Protein AF-A0A4U5VMC4-F1 (afdb_monomer)

Mean predicted aligned error: 13.11 Å

Sequence (280 aa):
MVYTCHRDKNCIINKVTRNRCQYCRLQKCFGVGMSKESVRNDRNKKKKESPKPELAESYELTAELETIIEKIRKAHQETFPSLCQLGKLDLGLWDKFSELATKCIIKIVEFAKRVPGFTGLTIADQITLLKAACLDILILRICTRYTPDQDTMTFSDGLTLNRTQMHNAGFGPLTDLVFTFANQLLPIEMDDTETGLLSAICLISGDRQDLEEPSKVDQLQEPLLEALKIYVRKRRPSKPHMFPKTLMKITDLRSISAKGWHVALTVASSASILLFAHVK

Foldseek 3Di:
DDFDDPDPLDDDDDPPCPVVGPSNNVVVCVVVPNDPVPDDPPDDDDPPDDPDPPPPPPLPCDPVLVVQLVLLLVLLCVLQPDDDDDDDDDDPLQVVLLVLLLSSLVSLLSSQVSRPCSLVFDLQQLLQLSLQQVQLLVLLSQLVQADVVQCWTAGSNRYIDHLVSVCVNQCPVLSVLSSVLSVLCVVLPDDSSLSSLLSNLSSLALPTPPGPCSVVSVVSNVSSLSSLLSVSCVVPVPCSVSSVSSNCSSVSSSVSVVVCVVVSVSSVVSSVVVSVVPSD

Solvent-accessible surface area (backbone atoms only — not comparable to full-atom values): 16188 Å² total; per-residue (Å²): 140,85,70,71,58,97,64,88,70,72,66,74,73,46,97,86,44,46,82,80,38,64,28,40,42,53,51,50,43,48,73,74,66,56,63,75,85,74,61,73,86,84,78,74,80,81,70,82,79,63,87,71,68,80,78,70,74,75,76,71,75,45,74,68,44,51,51,50,49,52,44,33,26,51,31,33,43,77,48,55,58,78,92,78,83,52,71,87,84,82,86,56,55,46,63,52,40,56,52,50,50,51,55,49,50,54,27,49,53,58,27,45,64,51,37,86,68,46,75,78,48,53,72,65,37,48,49,48,30,46,69,72,18,47,59,44,44,52,52,55,56,47,32,77,33,54,41,78,97,70,53,27,36,45,47,94,76,33,51,69,34,38,60,71,51,41,24,72,30,63,46,43,86,47,35,62,57,49,55,50,49,26,59,65,44,59,88,65,68,73,49,66,49,57,51,22,37,53,41,49,46,56,35,42,50,42,86,52,79,88,50,86,57,35,71,59,34,40,63,61,26,49,62,45,55,51,35,44,43,46,49,44,32,70,77,30,73,92,46,62,68,50,35,62,57,57,58,52,47,54,60,56,39,52,56,49,39,64,73,32,46,74,58,41,51,62,50,44,54,53,42,51,57,46,48,70,69,67,71,114

Radius of gyration: 25.88 Å; Cα contacts (8 Å, |Δi|>4): 280; chains: 1; bounding box: 72×58×57 Å

Organism: Collichthys lucidus (NCBI:txid240159)

Nearest PDB structures (foldseek):
  5uan-assembly1_B  TM=7.698E-01  e=4.697E-27  Homo sapiens
  3a9e-assembly1_B  TM=9.680E-01  e=3.396E-23  Homo sapiens
  4dm6-assembly2_B  TM=9.485E-01  e=2.258E-23  Homo sapiens
  7qaa-assembly1_B  TM=9.574E-01  e=8.036E-23  Homo sapiens
  1dkf-assembly1_B  TM=9.582E-01  e=9.207E-23  Homo sapiens

Secondary structure (DSSP, 8-state):
-----SSSS-----TTTTTS-HHHHHHHHHHTT--STT-----S------------------HHHHHHHHHHHHHHHHHS----------S-HHHHHHHHHHHHHHHHHHHHHHSTTGGGS-HHHHHHHHHHHHHHHHHHHHHTTEEGGGTEEE-TTS-EEEHHHHIIIIITTHHHHHHHHHHHHGGGT--HHHHHHHHHHHHS-TT-TT-SSHHHHHHHHHHHHHHHHHHHHHH-TT-TTHHHHHHHHHHHHHHHHHHTHHHHHHHHHHHHHHHHHH--

pLDDT: mean 84.51, std 18.11, range [34.59, 98.75]

InterPro domains:
  IPR000536 Nuclear hormone receptor, ligand-binding domain [PF00104] (95-259)
  IPR000536 Nuclear hormone receptor, ligand-binding domain [PS51843] (64-280)
  IPR000536 Nuclear hormone receptor, ligand-binding domain [SM00430] (99-257)
  IPR001628 Zinc finger, nuclear hormone receptor-type [PF00105] (2-36)
  IPR001628 Zinc finger, nuclear hormone receptor-type [PS51030] (1-41)
  IPR001628 Zinc finger, nuclear hormone receptor-type [SM00399] (1-37)
  IPR001723 Nuclear hormone receptor [PR00398] (30-40)
  IPR001723 Nuclear hormone receptor [PR00398] (100-121)
  IPR001723 Nuclear hormone receptor [PR00398] (121-137)
  IPR001723 Nuclear hormone receptor [PR00398] (188-203)
  IPR001723 Nuclear hormone receptor [PR00398] (245-262)
  IPR003078 Retinoic acid receptor [PR01292] (35-48)
  IPR003078 Retinoic acid receptor [PR01292] (57-81)
  IPR003078 Retinoic acid receptor [PR01292] (82-98)
  IPR003078 Retinoic acid receptor [PR01292] (210-231)
  IPR003078 Retinoic acid receptor [PR01292] (254-269)
  IPR013088 Zinc finger, NHR/GATA-type [G3DSA:3.30.50.10] (1-63)
  IPR035500 Nuclear hormone receptor-like domain superfamily [G3DSA:1.10.565.10] (64-270)
  IPR035500 Nuclear hormone receptor-like domain superfamily [SSF48508] (18-262)

Structure (mmCIF, N/CA/C/O backbone):
data_AF-A0A4U5VMC4-F1
#
_entry.id   AF-A0A4U5VMC4-F1
#
loop_
_atom_site.group_PDB
_atom_site.id
_atom_site.type_symbol
_atom_site.label_atom_id
_atom_site.label_alt_id
_atom_site.label_comp_id
_atom_site.label_asym_id
_atom_site.label_entity_id
_atom_site.label_seq_id
_atom_site.pdbx_PDB_ins_code
_atom_site.Cartn_x
_atom_site.Cartn_y
_atom_site.Cartn_z
_atom_site.occupancy
_atom_site.B_iso_or_equiv
_atom_site.auth_seq_id
_atom_site.auth_comp_id
_atom_site.auth_asym_id
_atom_site.auth_atom_id
_atom_site.pdbx_PDB_model_num
ATOM 1 N N . MET A 1 1 ? -24.122 -21.459 20.246 1.00 54.34 1 MET A N 1
ATOM 2 C CA . MET A 1 1 ? -24.572 -22.054 21.526 1.00 54.34 1 MET A CA 1
ATOM 3 C C . MET A 1 1 ? -24.088 -23.499 21.571 1.00 54.34 1 MET A C 1
ATOM 5 O O . MET A 1 1 ? -24.361 -24.224 20.622 1.00 54.34 1 MET A O 1
ATOM 9 N N . VAL A 1 2 ? -23.329 -23.898 22.595 1.00 84.88 2 VAL A N 1
ATOM 10 C CA . VAL A 1 2 ? -22.785 -25.263 22.750 1.00 84.88 2 VAL A CA 1
ATOM 11 C C . VAL A 1 2 ? -23.457 -25.906 23.963 1.00 84.88 2 VAL A C 1
ATOM 13 O O . VAL A 1 2 ? -23.522 -25.281 25.017 1.00 84.88 2 VAL A O 1
ATOM 16 N N . TYR A 1 3 ? -24.000 -27.118 23.814 1.00 92.69 3 TYR A N 1
ATOM 17 C CA . TYR A 1 3 ? -24.631 -27.847 24.920 1.00 92.69 3 TYR A CA 1
ATOM 18 C C . TYR A 1 3 ? -23.628 -28.767 25.618 1.00 92.69 3 TYR A C 1
ATOM 20 O O . TYR A 1 3 ? -22.864 -29.458 24.947 1.00 92.69 3 TYR A O 1
ATOM 28 N N . THR A 1 4 ? -23.709 -28.856 26.947 1.00 92.94 4 THR A N 1
ATOM 29 C CA . THR A 1 4 ? -22.838 -29.703 27.780 1.00 92.94 4 THR A CA 1
ATOM 30 C C . THR A 1 4 ? -23.670 -30.734 28.547 1.00 92.94 4 THR A C 1
ATOM 32 O O . THR A 1 4 ? -24.790 -30.458 28.979 1.00 92.94 4 THR A O 1
ATOM 35 N N . CYS A 1 5 ? -23.158 -31.959 28.689 1.00 94.25 5 CYS A N 1
ATOM 36 C CA . CYS A 1 5 ? -23.739 -32.966 29.579 1.00 94.25 5 CYS A CA 1
ATOM 37 C C . CYS A 1 5 ? -23.028 -32.922 30.934 1.00 94.25 5 CYS A C 1
ATOM 39 O O . CYS A 1 5 ? -21.804 -32.930 30.968 1.00 94.25 5 CYS A O 1
ATOM 41 N N . HIS A 1 6 ? -23.788 -32.937 32.029 1.00 91.88 6 HIS A N 1
ATOM 42 C CA . HIS A 1 6 ? -23.264 -32.941 33.404 1.00 91.88 6 HIS A CA 1
ATOM 43 C C . HIS A 1 6 ? -23.285 -34.342 34.049 1.00 91.88 6 HIS A C 1
ATOM 45 O O . HIS A 1 6 ? -23.363 -34.475 35.264 1.00 91.88 6 HIS A O 1
ATOM 51 N N . ARG A 1 7 ? -23.308 -35.391 33.222 1.00 92.19 7 ARG A N 1
ATOM 52 C CA . ARG A 1 7 ? -23.242 -36.817 33.592 1.00 92.19 7 ARG A CA 1
ATOM 53 C C . ARG A 1 7 ? -22.297 -37.511 32.601 1.00 92.19 7 ARG A C 1
ATOM 55 O O . ARG A 1 7 ? -21.547 -36.838 31.900 1.00 92.19 7 ARG A O 1
ATOM 62 N N . ASP A 1 8 ? -22.440 -38.815 32.401 1.00 93.00 8 ASP A N 1
ATOM 63 C CA . ASP A 1 8 ? -21.557 -39.626 31.547 1.00 93.00 8 ASP A CA 1
ATOM 64 C C . ASP A 1 8 ? -21.900 -39.589 30.047 1.00 93.00 8 ASP A C 1
ATOM 66 O O . ASP A 1 8 ? -21.662 -40.548 29.320 1.00 93.00 8 ASP A O 1
ATOM 70 N N . LYS A 1 9 ? -22.532 -38.509 29.562 1.00 92.44 9 LYS A N 1
ATOM 71 C CA . LYS A 1 9 ? -22.965 -38.355 28.153 1.00 92.44 9 LYS A CA 1
ATOM 72 C C . LYS A 1 9 ? -23.879 -39.479 27.619 1.00 92.44 9 LYS A C 1
ATOM 74 O O . LYS A 1 9 ? -24.100 -39.553 26.415 1.00 92.44 9 LYS A O 1
ATOM 79 N N . ASN A 1 10 ? -24.479 -40.284 28.498 1.00 94.12 10 ASN A N 1
ATOM 80 C CA . ASN A 1 10 ? -25.334 -41.424 28.143 1.00 94.12 10 ASN A CA 1
ATOM 81 C C . ASN A 1 10 ? -26.754 -41.324 28.745 1.00 94.12 10 ASN A C 1
ATOM 83 O O . ASN A 1 10 ? -27.339 -42.296 29.221 1.00 94.12 10 ASN A O 1
ATOM 87 N N . CYS A 1 11 ? -27.321 -40.114 28.802 1.00 95.19 11 CYS A N 1
ATOM 88 C CA . CYS A 1 11 ? -28.652 -39.905 29.378 1.00 95.19 11 CYS A CA 1
ATOM 89 C C . CYS A 1 11 ? -29.750 -40.559 28.521 1.00 95.19 11 CYS A C 1
ATOM 91 O O . CYS A 1 11 ? -29.906 -40.226 27.346 1.00 95.19 11 CYS A O 1
ATOM 93 N N . ILE A 1 12 ? -30.596 -41.393 29.134 1.00 94.06 12 ILE A N 1
ATOM 94 C CA . ILE A 1 12 ? -31.759 -41.999 28.467 1.00 94.06 12 ILE A CA 1
ATOM 95 C C . ILE A 1 12 ? -32.773 -40.913 28.074 1.00 94.06 12 ILE A C 1
ATOM 97 O O . ILE A 1 12 ? -33.282 -40.183 28.928 1.00 94.06 12 ILE A O 1
ATOM 101 N N . ILE A 1 13 ? -33.108 -40.837 26.780 1.00 96.00 13 ILE A N 1
ATOM 102 C CA . ILE A 1 13 ? -34.070 -39.878 26.210 1.00 96.00 13 ILE A CA 1
ATOM 103 C C . ILE A 1 13 ? -35.394 -40.581 25.885 1.00 96.00 13 ILE A C 1
ATOM 105 O O . ILE A 1 13 ? -35.487 -41.300 24.883 1.00 96.00 13 ILE A O 1
ATOM 109 N N . ASN A 1 14 ? -36.417 -40.328 26.706 1.00 93.81 14 ASN A N 1
ATOM 110 C CA . ASN A 1 14 ? -37.804 -40.770 26.521 1.00 93.81 14 ASN A CA 1
ATOM 111 C C . ASN A 1 14 ? -38.796 -39.595 26.700 1.00 93.81 14 ASN A C 1
ATOM 113 O O . ASN A 1 14 ? -38.383 -38.452 26.907 1.00 93.81 14 ASN A O 1
ATOM 117 N N . LYS A 1 15 ? -40.113 -39.853 26.622 1.00 93.88 15 LYS A N 1
ATOM 118 C CA . LYS A 1 15 ? -41.163 -38.811 26.698 1.00 93.88 15 LYS A CA 1
ATOM 119 C C . LYS A 1 15 ? -41.070 -37.944 27.963 1.00 93.88 15 LYS A C 1
ATOM 121 O O . LYS A 1 15 ? -41.345 -36.749 27.888 1.00 93.88 15 LYS A O 1
ATOM 126 N N . VAL A 1 16 ? -40.634 -38.524 29.081 1.00 94.94 16 VAL A N 1
ATOM 127 C CA . VAL A 1 16 ? -40.544 -37.865 30.394 1.00 94.94 16 VAL A CA 1
ATOM 128 C C . VAL A 1 16 ? -39.175 -37.206 30.606 1.00 94.94 16 VAL A C 1
ATOM 130 O O . VAL A 1 16 ? -39.081 -36.115 31.161 1.00 94.94 16 VAL A O 1
ATOM 133 N N . THR A 1 17 ? -38.089 -37.831 30.145 1.00 92.75 17 THR A N 1
ATOM 134 C CA . THR A 1 17 ? -36.710 -37.403 30.447 1.00 92.75 17 THR A CA 1
ATOM 135 C C . THR A 1 17 ? -36.069 -36.521 29.375 1.00 92.75 17 THR A C 1
ATOM 137 O O . THR A 1 17 ? -35.007 -35.951 29.623 1.00 92.75 17 THR A O 1
ATOM 140 N N . ARG A 1 18 ? -36.696 -36.357 28.200 1.00 93.44 18 ARG A N 1
ATOM 141 C CA . ARG A 1 18 ? -36.111 -35.669 27.027 1.00 93.44 18 ARG A CA 1
ATOM 142 C C . ARG A 1 18 ? -35.628 -34.234 27.250 1.00 93.44 18 ARG A C 1
ATOM 144 O O . ARG A 1 18 ? -34.803 -33.762 26.478 1.00 93.44 18 ARG A O 1
ATOM 151 N N . ASN A 1 19 ? -36.125 -33.534 28.269 1.00 93.44 19 ASN A N 1
ATOM 152 C CA . ASN A 1 19 ? -35.723 -32.155 28.569 1.00 93.44 19 ASN A CA 1
ATOM 153 C C . ASN A 1 19 ? -34.586 -32.062 29.604 1.00 93.44 19 ASN A C 1
ATOM 155 O O . ASN A 1 19 ? -34.071 -30.975 29.829 1.00 93.44 19 ASN A O 1
ATOM 159 N N . ARG A 1 20 ? -34.170 -33.180 30.220 1.00 94.06 20 ARG A N 1
ATOM 160 C CA . ARG A 1 20 ? -33.181 -33.186 31.314 1.00 94.06 20 ARG A CA 1
ATOM 161 C C . ARG A 1 20 ? -31.739 -32.950 30.852 1.00 94.06 20 ARG A C 1
ATOM 163 O O . ARG A 1 20 ? -30.905 -32.564 31.658 1.00 94.06 20 ARG A O 1
ATOM 170 N N . CYS A 1 21 ? -31.419 -33.214 29.583 1.00 95.88 21 CYS A N 1
ATOM 171 C CA . CYS A 1 21 ? -30.079 -32.995 29.035 1.00 95.88 21 CYS A CA 1
ATOM 172 C C . CYS A 1 21 ? -30.152 -32.631 27.548 1.00 95.88 21 CYS A C 1
ATOM 174 O O . CYS A 1 21 ? -30.468 -33.476 26.708 1.00 95.88 21 CYS A O 1
ATOM 176 N N . GLN A 1 22 ? -29.832 -31.377 27.225 1.00 95.38 22 GLN A N 1
ATOM 177 C CA . GLN A 1 22 ? -29.855 -30.862 25.852 1.00 95.38 22 GLN A CA 1
ATOM 178 C C . GLN A 1 22 ? -28.782 -31.521 24.972 1.00 95.38 22 GLN A C 1
ATOM 180 O O . GLN A 1 22 ? -29.074 -31.870 23.831 1.00 95.38 22 GLN A O 1
ATOM 185 N N . TYR A 1 23 ? -27.587 -31.781 25.522 1.00 96.25 23 TYR A N 1
ATOM 186 C CA . TYR A 1 23 ? -26.506 -32.464 24.804 1.00 96.25 23 TYR A CA 1
ATOM 187 C C . TYR A 1 23 ? -26.925 -33.863 24.334 1.00 96.25 23 TYR A C 1
ATOM 189 O O . TYR A 1 23 ? -26.937 -34.127 23.137 1.00 96.25 23 TYR A O 1
ATOM 197 N N . CYS A 1 24 ? -27.346 -34.744 25.251 1.00 95.75 24 CYS A N 1
ATOM 198 C CA . CYS A 1 24 ? -27.710 -36.126 24.902 1.00 95.75 24 CYS A CA 1
ATOM 199 C C . CYS A 1 24 ? -28.941 -36.187 23.985 1.00 95.75 24 CYS A C 1
ATOM 201 O O . CYS A 1 24 ? -29.044 -37.072 23.139 1.00 95.75 24 CYS A O 1
ATOM 203 N N . ARG A 1 25 ? -29.870 -35.231 24.115 1.00 96.06 25 ARG A N 1
ATOM 204 C CA . ARG A 1 25 ? -31.015 -35.121 23.207 1.00 96.06 25 ARG A CA 1
ATOM 205 C C . ARG A 1 25 ? -30.574 -34.778 21.787 1.00 96.06 25 ARG A C 1
ATOM 207 O O . ARG A 1 25 ? -31.015 -35.444 20.857 1.00 96.06 25 ARG A O 1
ATOM 214 N N . LEU A 1 26 ? -29.716 -33.770 21.630 1.00 94.69 26 LEU A N 1
ATOM 215 C CA . LEU A 1 26 ? -29.200 -33.364 20.324 1.00 94.69 26 LEU A CA 1
ATOM 216 C C . LEU A 1 26 ? -28.358 -34.479 19.685 1.00 94.69 26 LEU A C 1
ATOM 218 O O . LEU A 1 26 ? -28.538 -34.772 18.508 1.00 94.69 26 LEU A O 1
ATOM 222 N N . GLN A 1 27 ? -27.513 -35.160 20.467 1.00 94.56 27 GLN A N 1
ATOM 223 C CA . GLN A 1 27 ? -26.752 -36.320 19.986 1.00 94.56 27 GLN A CA 1
ATOM 224 C C . GLN A 1 27 ? -27.669 -37.450 19.507 1.00 94.56 27 GLN A C 1
ATOM 226 O O . GLN A 1 27 ? -27.436 -38.017 18.446 1.00 94.56 27 GLN A O 1
ATOM 231 N N . LYS A 1 28 ? -28.766 -37.733 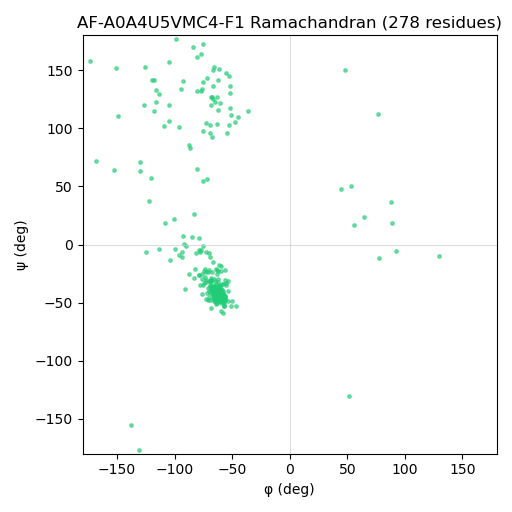20.223 1.00 94.81 28 LYS A N 1
ATOM 232 C CA . LYS A 1 28 ? -29.761 -38.714 19.768 1.00 94.81 28 LYS A CA 1
ATOM 233 C C . LYS A 1 28 ? -30.459 -38.282 18.472 1.00 94.81 28 LYS A C 1
ATOM 235 O O . LYS A 1 28 ? -30.712 -39.140 17.638 1.00 94.81 28 LYS A O 1
ATOM 240 N N . CYS A 1 29 ? -30.748 -36.989 18.282 1.00 94.69 29 CYS A N 1
ATOM 241 C CA . CYS A 1 29 ? -31.291 -36.461 17.021 1.00 94.69 29 CYS A CA 1
ATOM 242 C C . CYS A 1 29 ? -30.353 -36.736 15.836 1.00 94.69 29 CYS A C 1
ATOM 244 O O . CYS A 1 29 ? -30.808 -37.217 14.801 1.00 94.69 29 CYS A O 1
ATOM 246 N N . PHE A 1 30 ? -29.049 -36.503 16.000 1.00 93.88 30 PHE A N 1
ATOM 247 C CA . PHE A 1 30 ? -28.062 -36.846 14.972 1.00 93.88 30 PHE A CA 1
ATOM 248 C C . PHE A 1 30 ? -27.912 -38.359 14.786 1.00 93.88 30 PHE A C 1
ATOM 250 O O . PHE A 1 30 ? -27.855 -38.826 13.655 1.00 93.88 30 PHE A O 1
ATOM 257 N N . GLY A 1 31 ? -27.942 -39.138 15.872 1.00 92.88 31 GLY A N 1
ATOM 258 C CA . GLY A 1 31 ? -27.854 -40.601 15.820 1.00 92.88 31 GLY A CA 1
ATOM 259 C C . GLY A 1 31 ? -29.010 -41.280 15.078 1.00 92.88 31 GLY A C 1
ATOM 260 O O . GLY A 1 31 ? -28.826 -42.366 14.544 1.00 92.88 31 GLY A O 1
ATOM 261 N N . VAL A 1 32 ? -30.185 -40.641 15.002 1.00 93.56 32 VAL A N 1
ATOM 262 C CA . VAL A 1 32 ? -31.315 -41.115 14.175 1.00 93.56 32 VAL A CA 1
ATOM 263 C C . VAL A 1 32 ? -31.338 -40.503 12.766 1.00 93.56 32 VAL A C 1
ATOM 265 O O . VAL A 1 32 ? -32.308 -40.700 12.041 1.00 93.56 32 VAL A O 1
ATOM 268 N N . GLY A 1 33 ? -30.299 -39.756 12.373 1.00 90.50 33 GLY A N 1
ATOM 269 C CA . GLY A 1 33 ? -30.126 -39.238 11.012 1.00 90.50 33 GLY A CA 1
ATOM 270 C C . GLY A 1 33 ? -30.756 -37.870 10.727 1.00 90.50 33 GLY A C 1
ATOM 271 O O . GLY A 1 33 ? -30.964 -37.532 9.565 1.00 90.50 33 GLY A O 1
ATOM 272 N N . MET A 1 34 ? -31.076 -37.058 11.744 1.00 93.62 34 MET A N 1
ATOM 273 C CA . MET A 1 34 ? -31.542 -35.685 11.497 1.00 93.62 34 MET A CA 1
ATOM 274 C C . MET A 1 34 ? -30.402 -34.822 10.934 1.00 93.62 34 MET A C 1
ATOM 276 O O . MET A 1 34 ? -29.392 -34.622 11.604 1.00 93.62 34 MET A O 1
ATOM 280 N N . SER A 1 35 ? -30.574 -34.274 9.729 1.00 88.81 35 SER A N 1
ATOM 281 C CA . SER A 1 35 ? -29.595 -33.375 9.100 1.00 88.81 35 SER A CA 1
ATOM 282 C C . SER A 1 35 ? -29.663 -31.968 9.697 1.00 88.81 35 SER A C 1
ATOM 284 O O . SER A 1 35 ? -30.736 -31.369 9.811 1.00 88.81 35 SER A O 1
ATOM 286 N N . LYS A 1 36 ? -28.495 -31.419 10.043 1.00 85.00 36 LYS A N 1
ATOM 287 C CA . LYS A 1 36 ? -28.346 -30.035 10.513 1.00 85.00 36 LYS A CA 1
ATOM 288 C C . LYS A 1 36 ? -28.517 -29.037 9.364 1.00 85.00 36 LYS A C 1
ATOM 290 O O . LYS A 1 36 ? -29.032 -27.943 9.560 1.00 85.00 36 LYS A O 1
ATOM 295 N N . GLU A 1 37 ? -28.106 -29.437 8.170 1.00 81.56 37 GLU A N 1
ATOM 296 C CA . GLU A 1 37 ? -28.091 -28.657 6.933 1.00 81.56 37 GLU A CA 1
ATOM 297 C C . GLU A 1 37 ? -29.506 -28.456 6.372 1.00 81.56 37 GLU A C 1
ATOM 299 O O . GLU A 1 37 ? -29.773 -27.484 5.674 1.00 81.56 37 GLU A O 1
ATOM 304 N N . SER A 1 38 ? -30.436 -29.348 6.727 1.00 81.88 38 SER A N 1
ATOM 305 C CA . SER A 1 38 ? -31.847 -29.278 6.323 1.00 81.88 38 SER A CA 1
ATOM 306 C C . SER A 1 38 ? -32.674 -28.276 7.142 1.00 81.88 38 SER A C 1
ATOM 308 O O . SER A 1 38 ? -33.854 -28.060 6.854 1.00 81.88 38 SER A O 1
ATOM 310 N N . VAL A 1 39 ? -32.085 -27.655 8.171 1.00 81.50 39 VAL A N 1
ATOM 311 C CA . VAL A 1 39 ? -32.753 -26.636 8.986 1.00 81.50 39 VAL A CA 1
ATOM 312 C C . VAL A 1 39 ? -32.811 -25.330 8.197 1.00 81.50 39 VAL A C 1
ATOM 314 O O . VAL A 1 39 ? -31.859 -24.554 8.160 1.00 81.50 39 VAL A O 1
ATOM 317 N N . ARG A 1 40 ? -33.955 -25.068 7.562 1.00 80.75 40 ARG A N 1
ATOM 318 C CA . ARG A 1 40 ? -34.235 -23.762 6.958 1.00 80.75 40 ARG A CA 1
ATOM 319 C C . ARG A 1 40 ? -34.401 -22.726 8.068 1.00 80.75 40 ARG A C 1
ATOM 321 O O . ARG A 1 40 ? -35.238 -22.900 8.953 1.00 80.75 40 ARG A O 1
ATOM 328 N N . ASN A 1 41 ? -33.666 -21.618 7.995 1.00 66.44 41 ASN A N 1
ATOM 329 C CA . ASN A 1 41 ? -33.903 -20.436 8.833 1.00 66.44 41 ASN A CA 1
ATOM 330 C C . ASN A 1 41 ? -35.135 -19.660 8.329 1.00 66.44 41 ASN A C 1
ATOM 332 O O . ASN A 1 41 ? -35.076 -18.471 8.025 1.00 66.44 41 ASN A O 1
ATOM 336 N N . ASP A 1 42 ? -36.272 -20.342 8.214 1.00 64.25 42 ASP A N 1
ATOM 337 C CA . ASP A 1 42 ? -37.523 -19.744 7.764 1.00 64.25 42 ASP A CA 1
ATOM 338 C C . ASP A 1 42 ? -38.256 -19.124 8.949 1.00 64.25 42 ASP A C 1
ATOM 340 O O . ASP A 1 42 ? -39.149 -19.724 9.549 1.00 64.25 42 ASP A O 1
ATOM 344 N N . ARG A 1 43 ? -37.848 -17.896 9.287 1.00 55.66 43 ARG A N 1
ATOM 345 C CA . ARG A 1 43 ? -38.691 -16.864 9.912 1.00 55.66 43 ARG A CA 1
ATOM 346 C C . ARG A 1 43 ? -37.977 -15.511 9.893 1.00 55.66 43 ARG A C 1
ATOM 348 O O . ARG A 1 43 ? -37.615 -14.968 10.925 1.00 55.66 43 ARG A O 1
ATOM 355 N N . ASN A 1 44 ? -37.882 -14.916 8.708 1.00 54.84 44 ASN A N 1
ATOM 356 C CA . ASN A 1 44 ? -38.136 -13.484 8.595 1.00 54.84 44 ASN A CA 1
ATOM 357 C C . ASN A 1 44 ? -39.338 -13.292 7.671 1.00 54.84 44 ASN A C 1
ATOM 359 O O . ASN A 1 44 ? -39.347 -13.674 6.505 1.00 54.84 44 ASN A O 1
ATOM 363 N N . LYS A 1 45 ? -40.407 -12.774 8.272 1.00 52.78 45 LYS A N 1
ATOM 364 C CA . LYS A 1 45 ? -41.702 -12.469 7.672 1.00 52.78 45 LYS A CA 1
ATOM 365 C C . LYS A 1 45 ? -41.463 -11.612 6.421 1.00 52.78 45 LYS A C 1
ATOM 367 O O . LYS A 1 45 ? -40.944 -10.505 6.543 1.00 52.78 45 LYS A O 1
ATOM 372 N N . LYS A 1 46 ? -41.838 -12.110 5.236 1.00 43.66 46 LYS A N 1
ATOM 373 C CA . LYS A 1 46 ? -41.870 -11.325 3.993 1.00 43.66 46 LYS A CA 1
ATOM 374 C C . LYS A 1 46 ? -42.694 -10.054 4.235 1.00 43.66 46 LYS A C 1
ATOM 376 O O . LYS A 1 46 ? -43.922 -10.111 4.277 1.00 43.66 46 LYS A O 1
ATOM 381 N N . LYS A 1 47 ? -42.031 -8.905 4.403 1.00 47.91 47 LYS A N 1
ATOM 382 C CA . LYS A 1 47 ? -42.637 -7.619 4.045 1.00 47.91 47 LYS A CA 1
ATOM 383 C C . LYS A 1 47 ? -42.864 -7.692 2.538 1.00 47.91 47 LYS A C 1
ATOM 385 O O . LYS A 1 47 ? -41.954 -8.055 1.803 1.00 47.91 47 LYS A O 1
ATOM 390 N N . LYS A 1 48 ? -44.099 -7.424 2.122 1.00 42.25 48 LYS A N 1
ATOM 391 C CA . LYS A 1 48 ? -44.540 -7.321 0.730 1.00 42.25 48 LYS A CA 1
ATOM 392 C C . LYS A 1 48 ? -43.506 -6.494 -0.047 1.00 42.25 48 LYS A C 1
ATOM 394 O O . LYS A 1 48 ? -43.363 -5.306 0.227 1.00 42.25 48 LYS A O 1
ATOM 399 N N . GLU A 1 49 ? -42.749 -7.132 -0.936 1.00 41.66 49 GLU A N 1
ATOM 400 C CA . GLU A 1 49 ? -41.857 -6.436 -1.859 1.00 41.66 49 GLU A CA 1
ATOM 401 C C . GLU A 1 49 ? -42.743 -5.684 -2.854 1.00 41.66 49 GLU A C 1
ATOM 403 O O . GLU A 1 49 ? -43.243 -6.238 -3.828 1.00 41.66 49 GLU A O 1
ATOM 408 N N . SER A 1 50 ? -42.979 -4.402 -2.576 1.00 43.06 50 SER A N 1
ATOM 409 C CA . SER A 1 50 ? -42.974 -3.414 -3.651 1.00 43.06 50 SER A CA 1
ATOM 410 C C . SER A 1 50 ? -41.651 -3.569 -4.408 1.00 43.06 50 SER A C 1
ATOM 412 O O . SER A 1 50 ? -40.653 -3.875 -3.744 1.00 43.06 50 SER A O 1
ATOM 414 N N . PRO A 1 51 ? -41.602 -3.370 -5.739 1.00 38.66 51 PRO A N 1
ATOM 415 C CA . PRO A 1 51 ? -40.339 -3.392 -6.466 1.00 38.66 51 PRO A CA 1
ATOM 416 C C . PRO A 1 51 ? -39.390 -2.452 -5.730 1.00 38.66 51 PRO A C 1
ATOM 418 O O . PRO A 1 51 ? -39.660 -1.255 -5.621 1.00 38.66 51 PRO A O 1
ATOM 421 N N . LYS A 1 52 ? -38.353 -3.014 -5.101 1.00 34.59 52 LYS A N 1
ATOM 422 C CA . LYS A 1 52 ? -37.304 -2.196 -4.516 1.00 34.59 52 LYS A CA 1
ATOM 423 C C . LYS A 1 52 ? -36.730 -1.427 -5.706 1.00 34.59 52 LYS A C 1
ATOM 425 O O . LYS A 1 52 ? -36.278 -2.091 -6.642 1.00 34.59 52 LYS A O 1
ATOM 430 N N . PRO A 1 53 ? -36.729 -0.082 -5.705 1.00 40.50 53 PRO A N 1
ATOM 431 C CA . PRO A 1 53 ? -35.687 0.582 -6.464 1.00 40.50 53 PRO A CA 1
ATOM 432 C C . PRO A 1 53 ? -34.386 -0.047 -5.966 1.00 40.50 53 PRO A C 1
ATOM 434 O O . PRO A 1 53 ? -34.283 -0.322 -4.763 1.00 40.50 53 PRO A O 1
ATOM 437 N N . GLU A 1 54 ? -33.460 -0.376 -6.872 1.00 43.44 54 GLU A N 1
ATOM 438 C CA . GLU A 1 54 ? -32.084 -0.694 -6.491 1.00 43.44 54 GLU A CA 1
ATOM 439 C C . GLU A 1 54 ? -31.743 0.222 -5.325 1.00 43.44 54 GLU A C 1
ATOM 441 O O . GLU A 1 54 ? -31.876 1.443 -5.453 1.00 43.44 54 GLU A O 1
ATOM 446 N N . LEU A 1 55 ? -31.506 -0.358 -4.143 1.00 42.12 55 LEU A N 1
ATOM 447 C CA . LEU A 1 55 ? -31.173 0.445 -2.985 1.00 42.12 55 LEU A CA 1
ATOM 448 C C . LEU A 1 55 ? -29.809 1.006 -3.358 1.00 42.12 55 LEU A C 1
ATOM 450 O O . LEU A 1 55 ? -28.796 0.327 -3.203 1.00 42.12 55 LEU A O 1
ATOM 454 N N . ALA A 1 56 ? -29.807 2.189 -3.964 1.00 45.34 56 ALA A N 1
ATOM 455 C CA . ALA A 1 56 ? -28.656 3.041 -4.012 1.00 45.34 56 ALA A CA 1
ATOM 456 C C . ALA A 1 56 ? -28.294 3.187 -2.538 1.00 45.34 56 ALA A C 1
ATOM 458 O O . ALA A 1 56 ? -28.946 3.930 -1.807 1.00 45.34 56 ALA A O 1
ATOM 459 N N . GLU A 1 57 ? -27.347 2.370 -2.062 1.00 49.97 57 GLU A N 1
ATOM 460 C CA . GLU A 1 57 ? -26.545 2.746 -0.911 1.00 49.97 57 GLU A CA 1
ATOM 461 C C . GLU A 1 57 ? -26.112 4.161 -1.257 1.00 49.97 57 GLU A C 1
ATOM 463 O O . GLU A 1 57 ? -25.352 4.353 -2.210 1.00 49.97 57 GLU A O 1
ATOM 468 N N . SER A 1 58 ? -26.708 5.159 -0.603 1.00 51.47 58 SER A N 1
ATOM 469 C CA . SER A 1 58 ? -26.275 6.522 -0.810 1.00 51.47 58 SER A CA 1
ATOM 470 C C . SER A 1 58 ? -24.840 6.533 -0.303 1.00 51.47 58 SER A C 1
ATOM 472 O O . SER A 1 58 ? -24.567 6.417 0.889 1.00 51.47 58 SER A O 1
ATOM 474 N N . TYR A 1 59 ? -23.893 6.538 -1.240 1.00 62.78 59 TYR A N 1
ATOM 475 C CA . TYR A 1 59 ? -22.472 6.714 -0.972 1.00 62.78 59 TYR A CA 1
ATOM 476 C C . TYR A 1 59 ? -22.250 8.178 -0.590 1.00 62.78 59 TYR A C 1
ATOM 478 O O . TYR A 1 59 ? -21.526 8.908 -1.268 1.00 62.78 59 TYR A O 1
ATOM 486 N N . GLU A 1 60 ? -22.965 8.629 0.441 1.00 70.25 60 GLU A N 1
ATOM 487 C CA . GLU A 1 60 ? -22.855 9.968 0.979 1.00 70.25 60 GLU A CA 1
ATOM 488 C C . GLU A 1 60 ? -21.495 10.065 1.642 1.00 70.25 60 GLU A C 1
ATOM 490 O O . GLU A 1 60 ? -21.216 9.502 2.700 1.00 70.25 60 GLU A O 1
ATOM 495 N N . LEU A 1 61 ? -20.607 10.731 0.920 1.00 77.75 61 LEU A N 1
ATOM 496 C CA . LEU A 1 61 ? -19.267 11.004 1.363 1.00 77.75 61 LEU A CA 1
ATOM 497 C C . LEU A 1 61 ? -19.374 12.077 2.452 1.00 77.75 61 LEU A C 1
ATOM 499 O O . LEU A 1 61 ? -19.665 13.237 2.168 1.00 77.75 61 LEU A O 1
ATOM 503 N N . THR A 1 62 ? -19.221 11.666 3.710 1.00 88.62 62 THR A N 1
ATOM 504 C CA . THR A 1 62 ? -19.258 12.597 4.840 1.00 88.62 62 THR A CA 1
ATOM 505 C C . THR A 1 62 ? -18.054 13.537 4.770 1.00 88.62 62 THR A C 1
ATOM 507 O O . THR A 1 62 ? -16.980 13.146 4.310 1.00 88.62 62 THR A O 1
ATOM 510 N N . ALA A 1 63 ? -18.197 14.768 5.269 1.00 90.56 63 ALA A N 1
ATOM 511 C CA . ALA A 1 63 ? -17.101 15.745 5.289 1.00 90.56 63 ALA A CA 1
ATOM 512 C C . ALA A 1 63 ? -15.846 15.218 6.021 1.00 90.56 63 ALA A C 1
ATOM 514 O O . ALA A 1 63 ? -14.709 15.554 5.678 1.00 90.56 63 ALA A O 1
ATOM 515 N N . GLU A 1 64 ? -16.046 14.346 7.012 1.00 90.50 64 GLU A N 1
ATOM 516 C CA . GLU A 1 64 ? -14.973 13.658 7.729 1.00 90.50 64 GLU A CA 1
ATOM 517 C C . GLU A 1 64 ? -14.205 12.694 6.815 1.00 90.50 64 GLU A C 1
ATOM 519 O O . GLU A 1 64 ? -12.974 12.746 6.762 1.00 90.50 64 GLU A O 1
ATOM 524 N N . LEU A 1 65 ? -14.911 11.863 6.038 1.00 92.38 65 LEU A N 1
ATOM 525 C CA . LEU A 1 65 ? -14.285 10.938 5.091 1.00 92.38 65 LEU A CA 1
ATOM 526 C C . LEU A 1 65 ? -13.615 11.681 3.928 1.00 92.38 65 LEU A C 1
ATOM 528 O O . LEU A 1 65 ? -12.519 11.293 3.530 1.00 92.38 65 LEU A O 1
ATOM 532 N N . GLU A 1 66 ? -14.196 12.781 3.430 1.00 93.94 66 GLU A N 1
ATOM 533 C CA . GLU A 1 66 ? -13.532 13.657 2.445 1.00 93.94 66 GLU A CA 1
ATOM 534 C C . GLU A 1 66 ? -12.194 14.171 2.971 1.00 93.94 66 GLU A C 1
ATOM 536 O O . GLU A 1 66 ? -11.175 14.112 2.281 1.00 93.94 66 GLU A O 1
ATOM 541 N N . THR A 1 67 ? -12.183 14.617 4.227 1.00 96.56 67 THR A N 1
ATOM 542 C CA . THR A 1 67 ? -10.974 15.115 4.882 1.00 96.56 67 THR A CA 1
ATOM 543 C C . THR A 1 67 ? -9.911 14.025 5.004 1.00 96.56 67 THR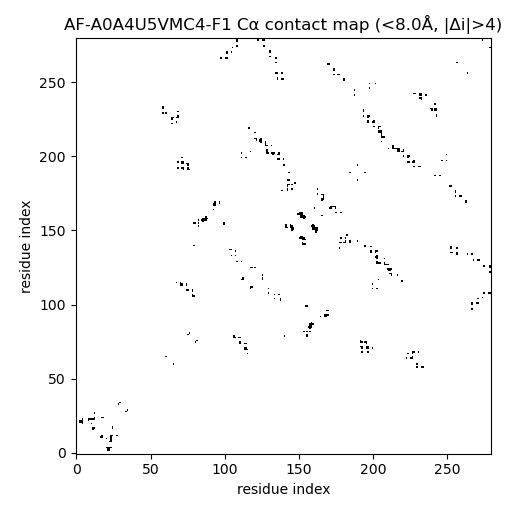 A C 1
ATOM 545 O O . THR A 1 67 ? -8.728 14.295 4.787 1.00 96.56 67 THR A O 1
ATOM 548 N N . ILE A 1 68 ? -10.303 12.791 5.336 1.00 97.00 68 ILE A N 1
ATOM 549 C CA . ILE A 1 68 ? -9.382 11.649 5.409 1.00 97.00 68 ILE A CA 1
ATOM 550 C C . ILE A 1 68 ? -8.796 11.344 4.029 1.00 97.00 68 ILE A C 1
ATOM 552 O O . ILE A 1 68 ? -7.575 11.259 3.901 1.00 97.00 68 ILE A O 1
ATOM 556 N N . ILE A 1 69 ? -9.641 11.234 2.999 1.00 97.81 69 ILE A N 1
ATOM 557 C CA . ILE A 1 69 ? -9.212 10.971 1.619 1.00 97.81 69 ILE A CA 1
ATOM 558 C C . ILE A 1 69 ? -8.201 12.028 1.166 1.00 97.81 69 ILE A C 1
ATOM 560 O O . ILE A 1 69 ? -7.134 11.682 0.660 1.00 97.81 69 ILE A O 1
ATOM 564 N N . GLU A 1 70 ? -8.496 13.308 1.397 1.00 97.56 70 GLU A N 1
ATOM 565 C CA . GLU A 1 70 ? -7.627 14.410 0.991 1.00 97.56 70 GLU A CA 1
ATOM 566 C C . GLU A 1 70 ? -6.282 14.392 1.725 1.00 97.56 70 GLU A C 1
ATOM 568 O O . GLU A 1 70 ? -5.228 14.540 1.102 1.00 97.56 70 GLU A O 1
ATOM 573 N N . LYS A 1 71 ? -6.294 14.168 3.046 1.00 98.12 71 LYS A N 1
ATOM 574 C CA . LYS A 1 71 ? -5.066 14.065 3.847 1.00 98.12 71 LYS A CA 1
ATOM 575 C C . LYS A 1 71 ? -4.188 12.911 3.376 1.00 98.12 71 LYS A C 1
ATOM 577 O O . LYS A 1 71 ? -2.986 13.102 3.202 1.00 98.12 71 LYS A O 1
ATOM 582 N N . ILE A 1 72 ? -4.777 11.740 3.133 1.00 98.62 72 ILE A N 1
ATOM 583 C CA . ILE A 1 72 ? -4.046 10.561 2.657 1.00 98.62 72 ILE A CA 1
ATOM 584 C C . ILE A 1 72 ? -3.503 10.778 1.244 1.00 98.62 72 ILE A C 1
ATOM 586 O O . ILE A 1 72 ? -2.337 10.466 0.997 1.00 98.62 72 ILE A O 1
ATOM 590 N N . ARG A 1 73 ? -4.298 11.358 0.336 1.00 97.75 73 ARG A N 1
ATOM 591 C CA . ARG A 1 73 ? -3.854 11.701 -1.021 1.00 97.75 73 ARG A CA 1
ATOM 592 C C . ARG A 1 73 ? -2.642 12.628 -0.985 1.00 97.75 73 ARG A C 1
ATOM 594 O O . ARG A 1 73 ? -1.619 12.301 -1.581 1.00 97.75 73 ARG A O 1
ATOM 601 N N . LYS A 1 74 ? -2.727 13.745 -0.250 1.00 97.38 74 LYS A N 1
ATOM 602 C CA . LYS A 1 74 ? -1.612 14.696 -0.108 1.00 97.38 74 LYS A CA 1
ATOM 603 C C . LYS A 1 74 ? -0.381 14.037 0.506 1.00 97.38 74 LYS A C 1
ATOM 605 O O . LYS A 1 74 ? 0.707 14.145 -0.050 1.00 97.38 74 LYS A O 1
ATOM 610 N N . ALA A 1 75 ? -0.555 13.292 1.600 1.00 98.06 75 ALA A N 1
ATOM 611 C CA . ALA A 1 75 ? 0.541 12.579 2.248 1.00 98.06 75 ALA A CA 1
ATOM 612 C C . ALA A 1 75 ? 1.234 11.597 1.294 1.00 98.06 75 ALA A C 1
ATOM 614 O O . ALA A 1 75 ? 2.462 11.511 1.284 1.00 98.06 75 ALA A O 1
ATOM 615 N N . HIS A 1 76 ? 0.467 10.861 0.485 1.00 96.81 76 HIS A N 1
ATOM 6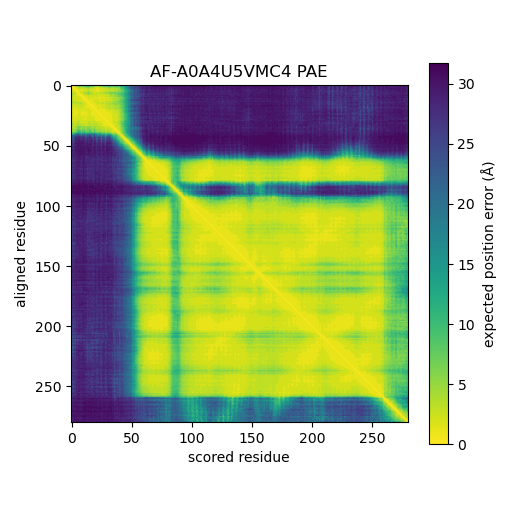16 C CA . HIS A 1 76 ? 1.014 9.951 -0.516 1.00 96.81 76 HIS A CA 1
ATOM 617 C C . HIS A 1 76 ? 1.798 10.711 -1.593 1.00 96.81 76 HIS A C 1
ATOM 619 O O . HIS A 1 76 ? 2.960 10.393 -1.821 1.00 96.81 76 HIS A O 1
ATOM 625 N N . GLN A 1 77 ? 1.211 11.750 -2.189 1.00 94.56 77 GLN A N 1
ATOM 626 C CA . GLN A 1 77 ? 1.834 12.526 -3.267 1.00 94.56 77 GLN A CA 1
ATOM 627 C C . GLN A 1 77 ? 3.117 13.245 -2.825 1.00 94.56 77 GLN A C 1
ATOM 629 O O . GLN A 1 77 ? 4.116 13.212 -3.537 1.00 94.56 77 GLN A O 1
ATOM 634 N N . GLU A 1 78 ? 3.135 13.839 -1.629 1.00 93.56 78 GLU A N 1
ATOM 635 C CA . GLU A 1 78 ? 4.317 14.526 -1.084 1.00 93.56 78 GLU A CA 1
ATOM 636 C C . GLU A 1 78 ? 5.464 13.561 -0.749 1.00 93.56 78 GLU A C 1
ATOM 638 O O . GLU A 1 78 ? 6.640 13.923 -0.814 1.00 93.56 78 GLU A O 1
ATOM 643 N N . THR A 1 79 ? 5.135 12.323 -0.374 1.00 94.06 79 THR A N 1
ATOM 644 C CA . THR A 1 79 ? 6.126 11.309 0.022 1.00 94.06 79 THR A CA 1
ATOM 645 C C . THR A 1 79 ? 6.448 10.311 -1.087 1.00 94.06 79 THR A C 1
ATOM 647 O O . THR A 1 79 ? 7.303 9.441 -0.907 1.00 94.06 79 THR A O 1
ATOM 650 N N . PHE A 1 80 ? 5.773 10.411 -2.229 1.00 91.19 80 PHE A N 1
ATOM 651 C CA . PHE A 1 80 ? 5.968 9.558 -3.394 1.00 91.19 80 PHE A CA 1
ATOM 652 C C . PHE A 1 80 ? 5.579 10.300 -4.687 1.00 91.19 80 PHE A C 1
ATOM 654 O O . PHE A 1 80 ? 4.634 9.905 -5.373 1.00 91.19 80 PHE A O 1
ATOM 661 N N . PRO A 1 81 ? 6.294 11.386 -5.033 1.00 79.94 81 PRO A N 1
ATOM 662 C CA . PRO A 1 81 ? 5.899 12.282 -6.116 1.00 79.94 81 PRO A CA 1
ATOM 663 C C . PRO A 1 81 ? 5.881 11.574 -7.469 1.00 79.94 81 PRO A C 1
ATOM 665 O O . PRO A 1 81 ? 6.758 10.755 -7.757 1.00 79.94 81 PRO A O 1
ATOM 668 N N . SER A 1 82 ? 4.891 11.916 -8.298 1.00 66.44 82 SER A N 1
ATOM 669 C CA . SER A 1 82 ? 4.782 11.445 -9.682 1.00 66.44 82 SER A CA 1
ATOM 670 C C . SER A 1 82 ? 6.042 11.758 -10.487 1.00 66.44 82 SER A C 1
ATOM 672 O O . SER A 1 82 ? 6.728 12.753 -10.253 1.00 66.44 82 SER A O 1
ATOM 674 N N . LEU A 1 83 ? 6.345 10.878 -11.438 1.00 58.69 83 LEU A N 1
ATOM 675 C CA . LEU A 1 83 ? 7.640 10.797 -12.098 1.00 58.69 83 LEU A CA 1
ATOM 676 C C . LEU A 1 83 ? 7.802 11.836 -13.219 1.00 58.69 83 LEU A C 1
ATOM 678 O O . LEU A 1 83 ? 7.902 11.505 -14.396 1.00 58.69 83 LEU A O 1
ATOM 682 N N . CYS A 1 84 ? 7.807 13.116 -12.863 1.00 41.03 84 CYS A N 1
ATOM 683 C CA . CYS A 1 84 ? 8.134 14.194 -13.785 1.00 41.03 84 CYS A CA 1
ATOM 684 C C . CYS A 1 84 ? 9.613 14.561 -13.611 1.00 41.03 84 CYS A C 1
ATOM 686 O O . CYS A 1 84 ? 9.956 15.305 -12.702 1.00 41.03 84 CYS A O 1
ATOM 688 N N . GLN A 1 85 ? 10.442 14.067 -14.540 1.00 38.88 85 GLN A N 1
ATOM 689 C CA . GLN A 1 85 ? 11.854 14.413 -14.772 1.00 38.88 85 GLN A CA 1
ATOM 690 C C . GLN A 1 85 ? 12.870 13.820 -13.781 1.00 38.88 85 GLN A C 1
ATOM 692 O O . GLN A 1 85 ? 12.941 14.248 -12.640 1.00 38.88 85 GLN A O 1
ATOM 697 N N . LEU A 1 86 ? 13.728 12.906 -14.258 1.00 38.00 86 LEU A N 1
ATOM 698 C CA . LEU A 1 86 ? 15.194 12.995 -14.130 1.00 38.00 86 LEU A CA 1
ATOM 699 C C . LEU A 1 86 ? 15.902 11.868 -14.914 1.00 38.00 86 LEU A C 1
ATOM 701 O O . LEU A 1 86 ? 15.290 10.868 -15.283 1.00 38.00 86 LEU A O 1
ATOM 705 N N . GLY A 1 87 ? 17.175 12.109 -15.250 1.00 39.78 87 GLY A N 1
ATOM 706 C CA . GLY A 1 87 ? 17.954 11.399 -16.272 1.00 39.78 87 GLY A CA 1
ATOM 707 C C . GLY A 1 87 ? 18.631 10.085 -15.855 1.00 39.78 87 GLY A C 1
ATOM 708 O O . GLY A 1 87 ? 18.714 9.725 -14.686 1.00 39.78 87 GLY A O 1
ATOM 709 N N . LYS A 1 88 ? 19.142 9.375 -16.872 1.00 40.72 88 LYS A N 1
ATOM 710 C CA . LYS A 1 88 ? 19.831 8.076 -16.773 1.00 40.72 88 LYS A CA 1
ATOM 711 C C . LYS A 1 88 ? 21.225 8.192 -16.155 1.00 40.72 88 LYS A C 1
ATOM 713 O O . LYS A 1 88 ? 21.974 9.095 -16.519 1.00 40.72 88 LYS A O 1
ATOM 718 N N . LEU A 1 89 ? 21.621 7.199 -15.353 1.00 40.81 89 LEU A N 1
ATOM 719 C CA . LEU A 1 89 ? 23.015 7.012 -14.942 1.00 40.81 89 LEU A CA 1
ATOM 720 C C . LEU A 1 89 ? 23.384 5.547 -14.666 1.00 40.81 89 LEU A C 1
ATOM 722 O O . LEU A 1 89 ? 22.547 4.753 -14.242 1.00 40.81 89 LEU A O 1
ATOM 726 N N . ASP A 1 90 ? 24.668 5.239 -14.868 1.00 40.06 90 ASP A N 1
ATOM 727 C CA . ASP A 1 90 ? 25.262 3.896 -14.881 1.00 40.06 90 ASP A CA 1
ATOM 728 C C . ASP A 1 90 ? 26.074 3.554 -13.603 1.00 40.06 90 ASP A C 1
ATOM 730 O O . ASP A 1 90 ? 26.495 4.453 -12.871 1.00 40.06 90 ASP A O 1
ATOM 734 N N . LEU A 1 91 ? 26.215 2.242 -13.362 1.00 49.03 91 LEU A N 1
ATOM 735 C CA . LEU A 1 91 ? 26.950 1.433 -12.361 1.00 49.03 91 LEU A CA 1
ATOM 736 C C . LEU A 1 91 ? 26.908 1.734 -10.842 1.00 49.03 91 LEU A C 1
ATOM 738 O O . LEU A 1 91 ? 26.727 2.858 -10.380 1.00 49.03 91 LEU A O 1
ATOM 742 N N . GLY A 1 92 ? 27.066 0.638 -10.076 1.00 59.59 92 GLY A N 1
ATOM 743 C CA . GLY A 1 92 ? 26.841 0.511 -8.628 1.00 59.59 92 GLY A CA 1
ATOM 744 C C . GLY A 1 92 ? 25.398 0.142 -8.251 1.00 59.59 92 GLY A C 1
ATOM 745 O O . GLY A 1 92 ? 24.879 0.685 -7.283 1.00 59.59 92 GLY A O 1
ATOM 746 N N . LEU A 1 93 ? 24.708 -0.706 -9.038 1.00 67.44 93 LEU A N 1
ATOM 747 C CA . LEU A 1 93 ? 23.255 -0.943 -8.905 1.00 67.44 93 LEU A CA 1
ATOM 748 C C . LEU A 1 93 ? 22.82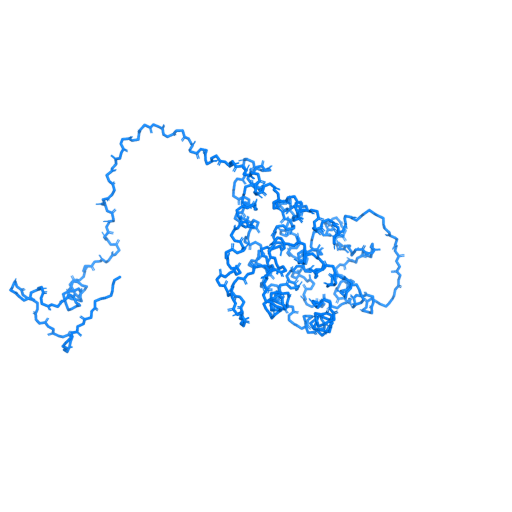0 -1.337 -7.488 1.00 67.44 93 LEU A C 1
ATOM 750 O O . LEU A 1 93 ? 21.790 -0.854 -7.035 1.00 67.44 93 LEU A O 1
ATOM 754 N N . TRP A 1 94 ? 23.602 -2.166 -6.793 1.00 67.69 94 TRP A N 1
ATOM 755 C CA . TRP A 1 94 ? 23.291 -2.577 -5.422 1.00 67.69 94 TRP A CA 1
ATOM 756 C C . TRP A 1 94 ? 23.426 -1.427 -4.415 1.00 67.69 94 TRP A C 1
ATOM 758 O O . TRP A 1 94 ? 22.506 -1.191 -3.634 1.00 67.69 94 TRP A O 1
ATOM 768 N N . ASP A 1 95 ? 24.526 -0.671 -4.452 1.00 70.94 95 ASP A N 1
ATOM 769 C CA . ASP A 1 95 ? 24.742 0.442 -3.518 1.00 70.94 95 ASP A CA 1
ATOM 770 C C . ASP A 1 95 ? 23.705 1.551 -3.735 1.00 70.94 95 ASP A C 1
ATOM 772 O O . ASP A 1 95 ? 23.103 2.038 -2.777 1.00 70.94 95 ASP A O 1
ATOM 776 N N . LYS A 1 96 ? 23.398 1.865 -5.002 1.00 73.12 96 LYS A N 1
ATOM 777 C CA . LYS A 1 96 ? 22.313 2.790 -5.359 1.00 73.12 96 LYS A CA 1
ATOM 778 C C . LYS A 1 96 ? 20.951 2.259 -4.924 1.00 73.12 96 LYS A C 1
ATOM 780 O O . LYS A 1 96 ? 20.145 3.020 -4.399 1.00 73.12 96 LYS A O 1
ATOM 785 N N . PHE A 1 97 ? 20.680 0.967 -5.107 1.00 72.94 97 PHE A N 1
ATOM 786 C CA . PHE A 1 97 ? 19.428 0.360 -4.662 1.00 72.94 97 PHE A CA 1
ATOM 787 C C . PHE A 1 97 ? 19.268 0.441 -3.140 1.00 72.94 97 PHE A C 1
ATOM 789 O O . PHE A 1 97 ? 18.209 0.838 -2.661 1.00 72.94 97 PHE A O 1
ATOM 796 N N . SER A 1 98 ? 20.323 0.136 -2.382 1.00 73.31 98 SER A N 1
ATOM 797 C CA . SER A 1 98 ? 20.341 0.247 -0.920 1.00 73.31 98 SER A CA 1
ATOM 798 C C . SER A 1 98 ? 20.104 1.689 -0.452 1.00 73.31 98 SER A C 1
ATOM 800 O O . SER A 1 98 ? 19.288 1.944 0.443 1.00 73.31 98 SER A O 1
ATOM 802 N N . GLU A 1 99 ? 20.743 2.662 -1.106 1.00 79.06 99 GLU A N 1
ATOM 803 C CA . GLU A 1 99 ? 20.531 4.087 -0.844 1.00 79.06 99 GLU A CA 1
ATOM 804 C C . GLU A 1 99 ? 19.084 4.515 -1.154 1.00 79.06 99 GLU A C 1
ATOM 806 O O . GLU A 1 99 ? 18.432 5.177 -0.339 1.00 79.06 99 GLU A O 1
ATOM 811 N N . LEU A 1 100 ? 18.545 4.104 -2.305 1.00 78.12 100 LEU A N 1
ATOM 812 C CA . LEU A 1 100 ? 17.174 4.407 -2.716 1.00 78.12 100 LEU A CA 1
ATOM 813 C C . LEU A 1 100 ? 16.142 3.758 -1.798 1.00 78.12 100 LEU A C 1
ATOM 815 O O . LEU A 1 100 ? 15.168 4.414 -1.424 1.00 78.12 100 LEU A O 1
ATOM 819 N N . ALA A 1 101 ? 16.363 2.510 -1.389 1.00 78.94 101 ALA A N 1
ATOM 820 C CA . ALA A 1 101 ? 15.524 1.822 -0.418 1.00 78.94 101 ALA A CA 1
ATOM 821 C C . ALA A 1 101 ? 15.503 2.593 0.907 1.00 78.94 101 ALA A C 1
ATOM 823 O O . ALA A 1 101 ? 14.429 2.886 1.426 1.00 78.94 101 ALA A O 1
ATOM 824 N N . THR A 1 102 ? 16.668 3.023 1.397 1.00 81.50 102 THR A N 1
ATOM 825 C CA . THR A 1 102 ? 16.798 3.833 2.618 1.00 81.50 102 THR A CA 1
ATOM 826 C C . THR A 1 102 ? 16.003 5.141 2.518 1.00 81.50 102 THR A C 1
ATOM 828 O O . THR A 1 102 ? 15.191 5.441 3.396 1.00 81.50 102 THR A O 1
ATOM 831 N N . LYS A 1 103 ? 16.143 5.887 1.412 1.00 83.44 103 LYS A N 1
ATOM 832 C CA . LYS A 1 103 ? 15.354 7.108 1.156 1.00 83.44 103 LYS A CA 1
ATOM 833 C C . LYS A 1 103 ? 13.850 6.821 1.099 1.00 83.44 103 LYS A C 1
ATOM 835 O O . LYS A 1 103 ? 13.058 7.581 1.657 1.00 83.44 103 LYS A O 1
ATOM 840 N N . CYS A 1 104 ? 13.442 5.719 0.470 1.00 85.94 104 CYS A N 1
ATOM 841 C CA . CYS A 1 104 ? 12.036 5.324 0.392 1.00 85.94 104 CYS A CA 1
ATOM 842 C C . CYS A 1 104 ? 11.459 4.959 1.767 1.00 85.94 104 CYS A C 1
ATOM 844 O O . CYS A 1 104 ? 10.324 5.331 2.056 1.00 85.94 104 CYS A O 1
ATOM 846 N N . ILE A 1 105 ? 12.231 4.298 2.635 1.00 87.38 105 ILE A N 1
ATOM 847 C CA . ILE A 1 105 ? 11.820 3.985 4.013 1.00 87.38 105 ILE A CA 1
ATOM 848 C C . ILE A 1 105 ? 11.568 5.274 4.798 1.00 87.38 105 ILE A C 1
ATOM 850 O O . ILE A 1 105 ? 10.519 5.400 5.426 1.00 87.38 105 ILE A O 1
ATOM 854 N N . ILE A 1 106 ? 12.469 6.261 4.714 1.00 88.19 106 ILE A N 1
ATOM 855 C CA . ILE A 1 106 ? 12.277 7.574 5.360 1.00 88.19 106 ILE A CA 1
ATOM 856 C C . ILE A 1 106 ? 10.961 8.203 4.891 1.00 88.19 106 ILE A C 1
ATOM 858 O O . ILE A 1 106 ? 10.155 8.653 5.706 1.00 88.19 106 ILE A O 1
ATOM 862 N N . LYS A 1 107 ? 10.685 8.150 3.583 1.00 92.94 107 LYS A N 1
ATOM 863 C CA . LYS A 1 107 ? 9.427 8.645 3.014 1.00 92.94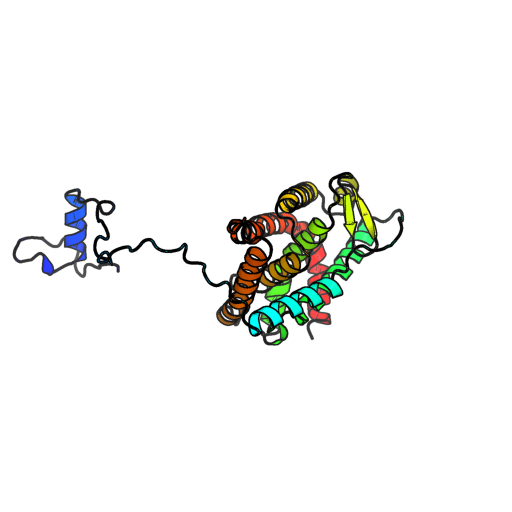 107 LYS A CA 1
ATOM 864 C C . LYS A 1 107 ? 8.190 7.859 3.455 1.00 92.94 107 LYS A C 1
ATOM 866 O O . LYS A 1 107 ? 7.119 8.449 3.570 1.00 92.94 107 LYS A O 1
ATOM 871 N N . ILE A 1 108 ? 8.312 6.567 3.751 1.00 95.12 108 ILE A N 1
ATOM 872 C CA . ILE A 1 108 ? 7.226 5.769 4.340 1.00 95.12 108 ILE A CA 1
ATOM 873 C C . ILE A 1 108 ? 6.967 6.180 5.794 1.00 95.12 108 ILE A C 1
ATOM 875 O O . ILE A 1 108 ? 5.810 6.308 6.184 1.00 95.12 108 ILE A O 1
ATOM 879 N N . VAL A 1 109 ? 8.009 6.451 6.584 1.00 94.81 109 VAL A N 1
ATOM 880 C CA . VAL A 1 109 ? 7.849 6.965 7.957 1.00 94.81 109 VAL A CA 1
ATOM 881 C C . VAL A 1 109 ? 7.207 8.358 7.938 1.00 94.81 109 VAL A C 1
ATOM 883 O O . VAL A 1 109 ? 6.272 8.625 8.691 1.00 94.81 109 VAL A O 1
ATOM 886 N N . GLU A 1 110 ? 7.647 9.239 7.035 1.00 96.00 110 GLU A N 1
ATOM 887 C CA . GLU A 1 110 ? 7.027 10.550 6.808 1.00 96.00 110 GLU A CA 1
ATOM 888 C C . GLU A 1 110 ? 5.551 10.442 6.392 1.00 96.00 110 GLU A C 1
ATOM 890 O O . GLU A 1 110 ? 4.729 11.249 6.836 1.00 96.00 110 GLU A O 1
ATOM 895 N N . PHE A 1 111 ? 5.211 9.462 5.550 1.00 98.38 111 PHE A N 1
ATOM 896 C CA . PHE A 1 111 ? 3.833 9.164 5.159 1.00 98.38 111 PHE A CA 1
ATOM 897 C C . PHE A 1 111 ? 3.012 8.725 6.370 1.00 98.38 111 PHE A C 1
ATOM 899 O O . PHE A 1 111 ? 1.962 9.306 6.629 1.00 98.38 111 PHE A O 1
ATOM 906 N N . ALA A 1 112 ? 3.522 7.768 7.149 1.00 98.12 112 ALA A N 1
ATOM 907 C CA . ALA A 1 112 ? 2.865 7.247 8.341 1.00 98.12 112 ALA A CA 1
ATOM 908 C C . ALA A 1 112 ? 2.539 8.357 9.350 1.00 98.12 112 ALA A C 1
ATOM 910 O O . ALA A 1 112 ? 1.401 8.462 9.793 1.00 98.12 112 ALA A O 1
ATOM 911 N N . LYS A 1 113 ? 3.483 9.269 9.622 1.00 97.19 113 LYS A N 1
ATOM 912 C CA . LYS A 1 113 ? 3.255 10.429 10.506 1.00 97.19 113 LYS A CA 1
ATOM 913 C C . LYS A 1 113 ? 2.130 11.364 10.035 1.00 97.19 113 LYS A C 1
ATOM 915 O O . LYS A 1 113 ? 1.583 12.103 10.848 1.00 97.19 113 LYS A O 1
ATOM 920 N N . ARG A 1 114 ? 1.797 11.359 8.739 1.00 98.25 114 ARG A N 1
ATOM 921 C CA . ARG A 1 114 ? 0.705 12.154 8.148 1.00 98.25 114 ARG A CA 1
ATOM 922 C C . ARG A 1 114 ? -0.620 11.384 8.057 1.00 98.25 114 ARG A C 1
ATOM 924 O O . ARG A 1 114 ? -1.648 12.006 7.785 1.00 98.25 114 ARG A O 1
ATOM 931 N N . VAL A 1 115 ? -0.624 10.066 8.285 1.00 98.38 115 VAL A N 1
ATOM 932 C CA . VAL A 1 115 ? -1.856 9.267 8.372 1.00 98.38 115 VAL A CA 1
ATOM 933 C C . VAL A 1 115 ? -2.632 9.711 9.621 1.00 98.38 115 VAL A C 1
ATOM 935 O O . VAL A 1 115 ? -2.059 9.721 10.715 1.00 98.38 115 VAL A O 1
ATOM 938 N N . PRO A 1 116 ? -3.917 10.104 9.498 1.00 97.69 116 PRO A N 1
ATOM 939 C CA . PRO A 1 116 ? -4.715 10.547 10.638 1.00 97.69 116 PRO A CA 1
ATOM 940 C C . PRO A 1 116 ? -4.677 9.535 11.789 1.00 97.69 116 PRO A C 1
ATOM 942 O O . PRO A 1 116 ? -4.865 8.347 11.565 1.00 97.69 116 PRO A O 1
ATOM 945 N N . GLY A 1 117 ? -4.406 10.012 13.008 1.00 96.75 117 GLY A N 1
ATOM 946 C CA . GLY A 1 117 ? -4.377 9.216 14.242 1.00 96.75 117 GLY A CA 1
ATOM 947 C C . GLY A 1 117 ? -3.132 8.348 14.474 1.00 96.75 117 GLY A C 1
ATOM 948 O O . GLY A 1 117 ? -2.930 7.917 15.606 1.00 96.75 117 GLY A O 1
ATOM 949 N N . PHE A 1 118 ? -2.250 8.156 13.483 1.00 98.25 118 PHE A N 1
ATOM 950 C CA . PHE A 1 118 ? -1.057 7.307 13.634 1.00 98.25 118 PHE A CA 1
ATOM 951 C C . PHE A 1 118 ? -0.112 7.788 14.745 1.00 98.25 118 PHE A C 1
ATOM 953 O O . PHE A 1 118 ? 0.329 6.998 15.575 1.00 98.25 118 PHE A O 1
ATOM 960 N N . THR A 1 119 ? 0.155 9.096 14.816 1.00 97.06 119 THR A N 1
ATOM 961 C CA . THR A 1 119 ? 1.034 9.687 15.842 1.00 97.06 119 THR A CA 1
ATOM 962 C C . THR A 1 119 ? 0.448 9.646 17.257 1.00 97.06 119 THR A C 1
ATOM 964 O O . THR A 1 119 ? 1.168 9.918 18.213 1.00 97.06 119 THR A O 1
ATOM 967 N N . GLY A 1 120 ? -0.839 9.308 17.403 1.00 97.12 120 GLY A N 1
ATOM 968 C CA . GLY A 1 120 ? -1.512 9.107 18.690 1.00 97.12 120 GLY A CA 1
ATOM 969 C C . GLY A 1 120 ? -1.454 7.667 19.220 1.00 97.12 120 GLY A C 1
ATOM 970 O O . GLY A 1 120 ? -2.005 7.390 20.291 1.00 97.12 120 GLY A O 1
ATOM 971 N N . LEU A 1 121 ? -0.838 6.742 18.478 1.00 97.62 121 LEU A N 1
ATOM 972 C CA . LEU A 1 121 ? -0.523 5.389 18.944 1.00 97.62 121 LEU A CA 1
ATOM 973 C C . LEU A 1 121 ? 0.753 5.395 19.792 1.00 97.62 121 LEU A C 1
ATOM 975 O O . LEU A 1 121 ? 1.564 6.323 19.699 1.00 97.62 121 LEU A O 1
ATOM 979 N N . THR A 1 122 ? 0.964 4.348 20.592 1.00 97.00 122 THR A N 1
ATOM 980 C CA . THR A 1 122 ? 2.215 4.200 21.344 1.00 97.00 122 THR A CA 1
ATOM 981 C C . THR A 1 122 ? 3.402 4.098 20.384 1.00 97.00 122 THR A C 1
ATOM 983 O O . THR A 1 122 ? 3.278 3.649 19.244 1.00 97.00 122 THR A O 1
ATOM 986 N N . ILE A 1 123 ? 4.582 4.545 20.819 1.00 94.50 123 ILE A N 1
ATOM 987 C CA . ILE A 1 123 ? 5.791 4.467 19.984 1.00 94.50 123 ILE A CA 1
ATOM 988 C C . ILE A 1 123 ? 6.127 3.007 19.648 1.00 94.50 123 ILE A C 1
ATOM 990 O O . ILE A 1 123 ? 6.579 2.728 18.538 1.00 94.50 123 ILE A O 1
ATOM 994 N N . ALA A 1 124 ? 5.871 2.081 20.579 1.00 93.94 124 ALA A N 1
ATOM 995 C CA . ALA A 1 124 ? 6.022 0.649 20.348 1.00 93.94 124 ALA A CA 1
ATOM 996 C C . ALA A 1 124 ? 5.111 0.179 19.203 1.00 93.94 124 ALA A C 1
ATOM 998 O O . ALA A 1 124 ? 5.614 -0.383 18.229 1.00 93.94 124 ALA A O 1
ATOM 999 N N . ASP A 1 125 ? 3.822 0.525 19.244 1.00 96.31 125 ASP A N 1
ATOM 1000 C CA . ASP A 1 125 ? 2.862 0.170 18.195 1.00 96.31 125 ASP A CA 1
ATOM 1001 C C . ASP A 1 125 ? 3.211 0.815 16.852 1.00 96.31 125 ASP A C 1
ATOM 1003 O O . ASP A 1 125 ? 3.197 0.142 15.822 1.00 96.31 125 ASP A O 1
ATOM 1007 N N . GLN A 1 126 ? 3.612 2.091 16.835 1.00 96.38 126 GLN A N 1
ATOM 1008 C CA . GLN A 1 126 ? 4.069 2.760 15.610 1.00 96.38 126 GLN A CA 1
ATOM 1009 C C . GLN A 1 126 ? 5.247 2.014 14.961 1.00 96.38 126 GLN A C 1
ATOM 1011 O O . GLN A 1 126 ? 5.264 1.823 13.742 1.00 96.38 126 GLN A O 1
ATOM 1016 N N . ILE A 1 127 ? 6.220 1.564 15.763 1.00 91.38 127 ILE A N 1
ATOM 1017 C CA . ILE A 1 127 ? 7.366 0.779 15.286 1.00 91.38 127 ILE A CA 1
ATOM 1018 C C . ILE A 1 127 ? 6.908 -0.588 14.771 1.00 91.38 127 ILE A C 1
ATOM 1020 O O . ILE A 1 127 ? 7.339 -0.995 13.690 1.00 91.38 127 ILE A O 1
ATOM 1024 N N . THR A 1 128 ? 6.047 -1.288 15.510 1.00 93.25 128 THR A N 1
ATOM 1025 C CA . THR A 1 128 ? 5.508 -2.602 15.132 1.00 93.25 128 THR A CA 1
ATOM 1026 C C . THR A 1 128 ? 4.772 -2.536 13.793 1.00 93.25 128 THR A C 1
ATOM 1028 O O . THR A 1 128 ? 5.075 -3.305 12.877 1.00 93.25 128 THR A O 1
ATOM 1031 N N . LEU A 1 129 ? 3.879 -1.558 13.627 1.00 96.00 129 LEU A N 1
ATOM 1032 C CA . LEU A 1 129 ? 3.121 -1.338 12.395 1.00 96.00 129 LEU A CA 1
ATOM 1033 C C . LEU A 1 129 ? 4.034 -1.006 11.209 1.00 96.00 129 LEU A C 1
ATOM 1035 O O . LEU A 1 129 ? 3.915 -1.613 10.142 1.00 96.00 129 LEU A O 1
ATOM 1039 N N . LEU A 1 130 ? 4.993 -0.092 11.394 1.00 94.56 130 LEU A N 1
ATOM 1040 C CA . LEU A 1 130 ? 5.947 0.266 10.344 1.00 94.56 130 LEU A CA 1
ATOM 1041 C C . LEU A 1 130 ? 6.817 -0.924 9.933 1.00 94.56 130 LEU A C 1
ATOM 1043 O O . LEU A 1 130 ? 6.958 -1.177 8.739 1.00 94.56 130 LEU A O 1
ATOM 1047 N N . LYS A 1 131 ? 7.369 -1.682 10.889 1.00 88.25 131 LYS A N 1
ATOM 1048 C CA . LYS A 1 131 ? 8.173 -2.881 10.593 1.00 88.25 131 LYS A CA 1
ATOM 1049 C C . LYS A 1 131 ? 7.383 -3.898 9.779 1.00 88.25 131 LYS A C 1
ATOM 1051 O O . LYS A 1 131 ? 7.916 -4.460 8.827 1.00 88.25 131 LYS A O 1
ATOM 1056 N N . ALA A 1 132 ? 6.120 -4.106 10.136 1.00 90.62 132 ALA A N 1
ATOM 1057 C CA . ALA A 1 132 ? 5.287 -5.116 9.509 1.00 90.62 132 ALA A CA 1
ATOM 1058 C C . ALA A 1 132 ? 4.770 -4.715 8.114 1.00 90.62 132 ALA A C 1
ATOM 1060 O O . ALA A 1 132 ? 4.552 -5.590 7.280 1.00 90.62 132 ALA A O 1
ATOM 1061 N N . ALA A 1 133 ? 4.574 -3.418 7.853 1.00 94.62 133 ALA A N 1
ATOM 1062 C CA . ALA A 1 133 ? 3.988 -2.918 6.606 1.00 94.62 133 ALA A CA 1
ATOM 1063 C C . ALA A 1 133 ? 4.999 -2.307 5.621 1.00 94.62 133 ALA A C 1
ATOM 1065 O O . ALA A 1 133 ? 4.656 -2.070 4.464 1.00 94.62 133 ALA A O 1
ATOM 1066 N N . CYS A 1 134 ? 6.235 -2.017 6.044 1.00 92.00 134 CYS A N 1
ATOM 1067 C CA . CYS A 1 134 ? 7.196 -1.272 5.223 1.00 92.00 134 CYS A CA 1
ATOM 1068 C C . CYS A 1 134 ? 7.438 -1.927 3.856 1.00 92.00 134 CYS A C 1
ATOM 1070 O O . CYS A 1 134 ? 7.362 -1.248 2.831 1.00 92.00 134 CYS A O 1
ATOM 1072 N N . LEU A 1 135 ? 7.666 -3.244 3.826 1.00 90.12 135 LEU A N 1
ATOM 1073 C CA . LEU A 1 135 ? 7.904 -3.955 2.570 1.00 90.12 135 LEU A CA 1
ATOM 1074 C C . LEU A 1 135 ? 6.652 -4.001 1.680 1.00 90.12 135 LEU A C 1
ATOM 1076 O O . LEU A 1 135 ? 6.777 -3.826 0.470 1.00 90.12 135 LEU A O 1
ATOM 1080 N N . ASP A 1 136 ? 5.460 -4.158 2.267 1.00 93.75 136 ASP A N 1
ATOM 1081 C CA . ASP A 1 136 ? 4.186 -4.088 1.537 1.00 93.75 136 ASP A CA 1
ATOM 1082 C C . ASP A 1 136 ? 4.072 -2.737 0.809 1.00 93.75 136 ASP A C 1
ATOM 1084 O O . ASP A 1 136 ? 3.829 -2.675 -0.396 1.00 93.75 136 ASP A O 1
ATOM 1088 N N . ILE A 1 137 ? 4.319 -1.638 1.527 1.00 95.88 137 ILE A N 1
ATOM 1089 C CA . ILE A 1 137 ? 4.205 -0.279 0.987 1.00 95.88 137 ILE A CA 1
ATOM 1090 C C . ILE A 1 137 ? 5.284 -0.008 -0.073 1.00 95.88 137 ILE A C 1
ATOM 1092 O O . ILE A 1 137 ? 4.981 0.614 -1.091 1.00 95.88 137 ILE A O 1
ATOM 1096 N N . LEU A 1 138 ? 6.522 -0.483 0.120 1.00 92.44 138 LEU A N 1
ATOM 1097 C CA . LEU A 1 138 ? 7.593 -0.370 -0.882 1.00 92.44 138 LEU A CA 1
ATOM 1098 C C . LEU A 1 138 ? 7.218 -1.077 -2.188 1.00 92.44 138 LEU A C 1
ATOM 1100 O O . LEU A 1 138 ? 7.340 -0.482 -3.260 1.00 92.44 138 LEU A O 1
ATOM 1104 N N . ILE A 1 139 ? 6.741 -2.322 -2.098 1.00 94.06 139 ILE A N 1
ATOM 1105 C CA . ILE A 1 139 ? 6.353 -3.120 -3.266 1.00 94.06 139 ILE A CA 1
ATOM 1106 C C . ILE A 1 139 ? 5.153 -2.486 -3.970 1.00 94.06 139 ILE A C 1
ATOM 1108 O O . ILE A 1 139 ? 5.176 -2.334 -5.190 1.00 94.06 139 ILE A O 1
ATOM 1112 N N . LEU A 1 140 ? 4.129 -2.064 -3.224 1.00 96.50 140 LEU A N 1
ATOM 1113 C CA . LEU A 1 140 ? 2.965 -1.394 -3.802 1.00 96.50 140 LEU A CA 1
ATOM 1114 C C . LEU A 1 140 ? 3.376 -0.125 -4.560 1.00 96.50 140 LEU A C 1
ATOM 1116 O O . LEU A 1 140 ? 2.989 0.048 -5.713 1.00 96.50 140 LEU A O 1
ATOM 1120 N N . ARG A 1 141 ? 4.209 0.724 -3.943 1.00 95.19 141 ARG A N 1
ATOM 1121 C CA . ARG A 1 141 ? 4.708 1.968 -4.544 1.00 95.19 141 ARG A CA 1
ATOM 1122 C C . ARG A 1 141 ? 5.530 1.724 -5.810 1.00 95.19 141 ARG A C 1
ATOM 1124 O O . ARG A 1 141 ? 5.306 2.399 -6.805 1.00 95.19 141 ARG A O 1
ATOM 1131 N N . ILE A 1 142 ? 6.468 0.774 -5.819 1.00 93.06 142 ILE A N 1
ATOM 1132 C CA . ILE A 1 142 ? 7.265 0.525 -7.034 1.00 93.06 142 ILE A CA 1
ATOM 1133 C C . ILE A 1 142 ? 6.418 -0.095 -8.157 1.00 93.06 142 ILE A C 1
ATOM 1135 O O . ILE A 1 142 ? 6.632 0.211 -9.327 1.00 93.06 142 ILE A O 1
ATOM 1139 N N . CYS A 1 143 ? 5.399 -0.894 -7.821 1.00 95.75 143 CYS A N 1
ATOM 1140 C CA . CYS A 1 143 ? 4.497 -1.480 -8.814 1.00 95.75 143 CYS A CA 1
ATOM 1141 C C . CYS A 1 143 ? 3.600 -0.443 -9.502 1.00 95.75 143 CYS A C 1
ATOM 1143 O O . CYS A 1 143 ? 3.264 -0.631 -10.668 1.00 95.75 143 CYS A O 1
ATOM 1145 N N . THR A 1 144 ? 3.257 0.670 -8.841 1.00 94.38 144 THR A N 1
ATOM 1146 C CA . THR A 1 144 ? 2.557 1.792 -9.499 1.00 94.38 144 THR A CA 1
ATOM 1147 C C . THR A 1 144 ? 3.471 2.635 -10.395 1.00 94.38 144 THR A C 1
ATOM 1149 O O . THR A 1 144 ? 3.008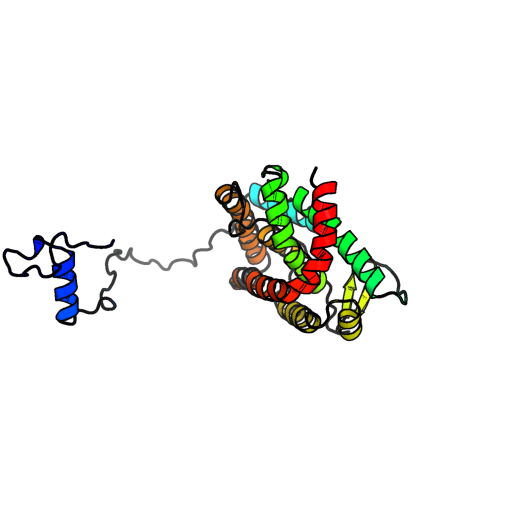 3.564 -11.050 1.00 94.38 144 THR A O 1
ATOM 1152 N N . ARG A 1 145 ? 4.766 2.295 -10.475 1.00 92.62 145 ARG A N 1
ATOM 1153 C CA . ARG A 1 145 ? 5.762 2.890 -11.383 1.00 92.62 145 ARG A CA 1
ATOM 1154 C C . ARG A 1 145 ? 6.182 1.945 -12.506 1.00 92.62 145 ARG A C 1
ATOM 1156 O O . ARG A 1 145 ? 7.251 2.122 -13.088 1.00 92.62 145 ARG A O 1
ATOM 1163 N N . TYR A 1 146 ? 5.382 0.918 -12.769 1.00 95.44 146 TYR A N 1
ATOM 1164 C CA . TYR A 1 146 ? 5.621 -0.028 -13.847 1.00 95.44 146 TYR A CA 1
ATOM 1165 C C . TYR A 1 146 ? 5.161 0.535 -15.195 1.00 95.44 146 TYR A C 1
ATOM 1167 O O . TYR A 1 146 ? 4.033 1.009 -15.323 1.00 95.44 146 TYR A O 1
ATOM 1175 N N . THR A 1 147 ? 6.025 0.430 -16.202 1.00 94.81 147 THR A N 1
ATOM 1176 C CA . THR A 1 147 ? 5.763 0.813 -17.593 1.00 94.81 147 THR A CA 1
ATOM 1177 C C . THR A 1 147 ? 5.655 -0.459 -18.440 1.00 94.81 147 THR A C 1
ATOM 1179 O O . THR A 1 147 ? 6.694 -1.043 -18.768 1.00 94.81 147 THR A O 1
ATOM 1182 N N . PRO A 1 148 ? 4.434 -0.903 -18.807 1.00 93.75 148 PRO A N 1
ATOM 1183 C CA . PRO A 1 148 ? 4.218 -2.197 -19.461 1.00 93.75 148 PRO A CA 1
ATOM 1184 C C . PRO A 1 148 ? 4.949 -2.340 -20.796 1.00 93.75 148 PRO A C 1
ATOM 1186 O O . PRO A 1 148 ? 5.583 -3.363 -21.036 1.00 93.75 148 PRO A O 1
ATOM 1189 N N . ASP A 1 149 ? 4.939 -1.290 -21.624 1.00 93.81 149 ASP A N 1
ATOM 1190 C CA . ASP A 1 149 ? 5.527 -1.316 -22.972 1.00 93.81 149 ASP A CA 1
ATOM 1191 C C . ASP A 1 149 ? 7.042 -1.563 -22.976 1.00 93.81 149 ASP A C 1
ATOM 1193 O O . ASP A 1 149 ? 7.599 -1.991 -23.984 1.00 93.81 149 ASP A O 1
ATOM 1197 N N . GLN A 1 150 ? 7.718 -1.262 -21.865 1.00 92.50 150 GLN A N 1
ATOM 1198 C CA . GLN A 1 150 ? 9.171 -1.383 -21.726 1.00 92.50 150 GLN A CA 1
ATOM 1199 C C . GLN A 1 150 ? 9.586 -2.470 -20.723 1.00 92.50 150 GLN A C 1
ATOM 1201 O O . GLN A 1 150 ? 10.778 -2.707 -20.553 1.00 92.50 150 GLN A O 1
ATOM 1206 N N . ASP A 1 151 ? 8.627 -3.116 -20.047 1.00 95.38 151 ASP A N 1
ATOM 1207 C CA . ASP A 1 151 ? 8.848 -4.009 -18.899 1.00 95.38 151 ASP A CA 1
ATOM 1208 C C . ASP A 1 151 ? 9.854 -3.426 -17.883 1.00 95.38 151 ASP A C 1
ATOM 1210 O O . ASP A 1 151 ? 10.813 -4.076 -17.450 1.00 95.38 151 ASP A O 1
ATOM 1214 N N . THR A 1 152 ? 9.652 -2.155 -17.519 1.00 94.81 152 THR A N 1
ATOM 1215 C CA . THR A 1 152 ? 10.543 -1.399 -16.622 1.00 94.81 152 THR A CA 1
ATOM 1216 C C . THR A 1 152 ? 9.801 -0.799 -15.440 1.00 94.81 152 THR A C 1
ATOM 1218 O O . THR A 1 152 ? 8.631 -0.448 -15.558 1.00 94.81 152 THR A O 1
ATOM 1221 N N . MET A 1 153 ? 10.501 -0.605 -14.323 1.00 93.50 153 MET A N 1
ATOM 1222 C CA . MET A 1 153 ? 10.020 0.154 -13.166 1.00 93.50 153 MET A CA 1
ATOM 1223 C C . MET A 1 153 ? 10.911 1.366 -12.918 1.00 93.50 153 MET A C 1
ATOM 1225 O O . MET A 1 153 ? 12.135 1.265 -13.052 1.00 93.50 153 MET A O 1
ATOM 1229 N N . THR A 1 154 ? 10.310 2.493 -12.532 1.00 90.25 154 THR A N 1
ATOM 1230 C CA . THR A 1 154 ? 11.060 3.734 -12.298 1.00 90.25 154 THR A CA 1
ATOM 1231 C C . THR A 1 154 ? 11.015 4.205 -10.844 1.00 90.25 154 THR A C 1
ATOM 1233 O O . THR A 1 154 ? 9.953 4.456 -10.268 1.00 90.25 154 THR A O 1
ATOM 1236 N N . PHE A 1 155 ? 12.197 4.348 -10.249 1.00 86.06 155 PHE A N 1
ATOM 1237 C CA . PHE A 1 155 ? 12.397 4.805 -8.877 1.00 86.06 155 PHE A CA 1
ATOM 1238 C C . PHE A 1 155 ? 12.228 6.321 -8.749 1.00 86.06 155 PHE A C 1
ATOM 1240 O O . PHE A 1 155 ? 12.240 7.060 -9.728 1.00 86.06 155 PHE A O 1
ATOM 1247 N N . SER A 1 156 ? 12.067 6.798 -7.514 1.00 80.50 156 SER A N 1
ATOM 1248 C CA . SER A 1 156 ? 11.766 8.204 -7.208 1.00 80.50 156 SER A CA 1
ATOM 1249 C C . SER A 1 156 ? 12.825 9.217 -7.663 1.00 80.50 156 SER A C 1
ATOM 1251 O O . SER A 1 156 ? 12.521 10.401 -7.722 1.00 80.50 156 SER A O 1
ATOM 1253 N N . ASP A 1 157 ? 14.047 8.782 -7.960 1.00 78.94 157 ASP A N 1
ATOM 1254 C CA . ASP A 1 157 ? 15.136 9.610 -8.495 1.00 78.94 157 ASP A CA 1
ATOM 1255 C C . ASP A 1 157 ? 15.187 9.633 -10.036 1.00 78.94 157 ASP A C 1
ATOM 1257 O O . ASP A 1 157 ? 16.062 10.274 -10.613 1.00 78.94 157 ASP A O 1
ATOM 1261 N N . GLY A 1 158 ? 14.261 8.938 -10.706 1.00 82.44 158 GLY A N 1
ATOM 1262 C CA . GLY A 1 158 ? 14.221 8.791 -12.162 1.00 82.44 158 GLY A CA 1
ATOM 1263 C C . GLY A 1 158 ? 14.955 7.554 -12.689 1.00 82.44 158 GLY A C 1
ATOM 1264 O O . GLY A 1 158 ? 14.845 7.246 -13.881 1.00 82.44 158 GLY A O 1
ATOM 1265 N N . LEU A 1 159 ? 15.651 6.792 -11.834 1.00 83.31 159 LEU A N 1
ATOM 1266 C CA . LEU A 1 159 ? 16.321 5.562 -12.249 1.00 83.31 159 LEU A CA 1
ATOM 1267 C C . LEU A 1 159 ? 15.288 4.556 -12.761 1.00 83.31 159 LEU A C 1
ATOM 1269 O O . LEU A 1 159 ? 14.430 4.090 -12.017 1.00 83.31 159 LEU A O 1
ATOM 1273 N N . THR A 1 160 ? 15.374 4.211 -14.043 1.00 88.75 160 THR A N 1
ATOM 1274 C CA . THR A 1 160 ? 14.493 3.227 -14.679 1.00 88.75 160 THR A CA 1
ATOM 1275 C C . THR A 1 160 ? 15.254 1.930 -14.874 1.00 88.75 160 THR A C 1
ATOM 1277 O O . THR A 1 160 ? 16.271 1.919 -15.569 1.00 88.75 160 THR A O 1
ATOM 1280 N N . LEU A 1 161 ? 14.756 0.849 -14.277 1.00 88.44 161 LEU A N 1
ATOM 1281 C CA . LEU A 1 161 ? 15.355 -0.478 -14.365 1.00 88.44 161 LEU A CA 1
ATOM 1282 C C . LEU A 1 161 ? 14.404 -1.436 -15.081 1.00 88.44 161 LEU A C 1
ATOM 1284 O O . LEU A 1 161 ? 13.216 -1.504 -14.761 1.00 88.44 161 LEU A O 1
ATOM 1288 N N . ASN A 1 162 ? 14.932 -2.200 -16.033 1.00 92.12 162 ASN A N 1
ATOM 1289 C CA . ASN A 1 162 ? 14.217 -3.347 -16.589 1.00 92.12 162 ASN A CA 1
ATOM 1290 C C . ASN A 1 162 ? 14.223 -4.528 -15.602 1.00 92.12 162 ASN A C 1
ATOM 1292 O O . ASN A 1 162 ? 14.918 -4.508 -14.582 1.00 92.12 162 ASN A O 1
ATOM 1296 N N . ARG A 1 163 ? 13.472 -5.586 -15.917 1.00 93.06 163 ARG A N 1
ATOM 1297 C CA . ARG A 1 163 ? 13.396 -6.807 -15.099 1.00 93.06 163 ARG A CA 1
ATOM 1298 C C . ARG A 1 163 ? 14.763 -7.384 -14.712 1.00 93.06 163 ARG A C 1
ATOM 1300 O O . ARG A 1 163 ? 15.003 -7.658 -13.539 1.00 93.06 163 ARG A O 1
ATOM 1307 N N . THR A 1 164 ? 15.679 -7.537 -15.667 1.00 90.50 164 THR A N 1
ATOM 1308 C CA . THR A 1 164 ? 17.016 -8.105 -15.416 1.00 90.50 164 THR A CA 1
ATOM 1309 C C . THR A 1 164 ? 17.841 -7.219 -14.482 1.00 90.50 164 THR A C 1
ATOM 1311 O O . THR A 1 164 ? 18.513 -7.710 -13.577 1.00 90.50 164 THR A O 1
ATOM 1314 N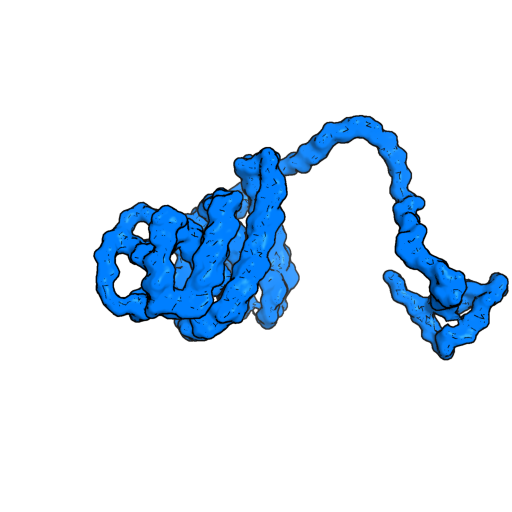 N . GLN A 1 165 ? 17.772 -5.901 -14.666 1.00 89.06 165 GLN A N 1
ATOM 1315 C CA . GLN A 1 165 ? 18.448 -4.938 -13.803 1.00 89.06 165 GLN A CA 1
ATOM 1316 C C . GLN A 1 165 ? 17.852 -4.931 -12.393 1.00 89.06 165 GLN A C 1
ATOM 1318 O O . GLN A 1 165 ? 18.617 -4.907 -11.438 1.00 89.06 165 GLN A O 1
ATOM 1323 N N . MET A 1 166 ? 16.525 -5.021 -12.248 1.00 88.50 166 MET A N 1
ATOM 1324 C CA . MET A 1 166 ? 15.853 -5.160 -10.947 1.00 88.50 166 MET A CA 1
ATOM 1325 C C . MET A 1 166 ? 16.308 -6.419 -10.202 1.00 88.50 166 MET A C 1
ATOM 1327 O O . MET A 1 166 ? 16.651 -6.350 -9.020 1.00 88.50 166 MET A O 1
ATOM 1331 N N . HIS A 1 167 ? 16.387 -7.551 -10.908 1.00 87.94 167 HIS A N 1
ATOM 1332 C CA . HIS A 1 167 ? 16.905 -8.803 -10.359 1.00 87.94 167 HIS A CA 1
ATOM 1333 C C . HIS A 1 167 ? 18.331 -8.634 -9.827 1.00 87.94 167 HIS A C 1
ATOM 1335 O O . HIS A 1 167 ? 18.602 -8.945 -8.665 1.00 87.94 167 HIS A O 1
ATOM 1341 N N . ASN A 1 168 ? 19.218 -8.074 -10.650 1.00 83.62 168 ASN A N 1
ATOM 1342 C CA . ASN A 1 168 ? 20.631 -7.893 -10.316 1.00 83.62 168 ASN A CA 1
ATOM 1343 C C . ASN A 1 168 ? 20.878 -6.773 -9.290 1.00 83.62 168 ASN A C 1
ATOM 1345 O O . ASN A 1 168 ? 21.914 -6.771 -8.633 1.00 83.62 168 ASN A O 1
ATOM 1349 N N . ALA A 1 169 ? 19.937 -5.839 -9.134 1.00 77.62 169 ALA A N 1
ATOM 1350 C CA . ALA A 1 169 ? 19.994 -4.758 -8.153 1.00 77.62 169 ALA A CA 1
ATOM 1351 C C . ALA A 1 169 ? 19.627 -5.204 -6.732 1.00 77.62 169 ALA A C 1
ATOM 1353 O O . ALA A 1 169 ? 19.770 -4.412 -5.807 1.00 77.62 169 ALA A O 1
ATOM 1354 N N . GLY A 1 170 ? 19.175 -6.450 -6.542 1.00 76.62 170 GLY A N 1
ATOM 1355 C CA . GLY A 1 170 ? 18.947 -7.005 -5.209 1.00 76.62 170 GLY A CA 1
ATOM 1356 C C . GLY A 1 170 ? 17.596 -7.662 -4.972 1.00 76.62 170 GLY A C 1
ATOM 1357 O O . GLY A 1 170 ? 17.426 -8.321 -3.948 1.00 76.62 170 GLY A O 1
ATOM 1358 N N . PHE A 1 171 ? 16.640 -7.529 -5.897 1.00 82.19 171 PHE A N 1
ATOM 1359 C CA . PHE A 1 171 ? 15.354 -8.219 -5.762 1.00 82.19 171 PHE A CA 1
ATOM 1360 C C . PHE A 1 171 ? 15.497 -9.732 -5.948 1.00 82.19 171 PHE A C 1
ATOM 1362 O O . PHE A 1 171 ? 14.740 -10.493 -5.341 1.00 82.19 171 PHE A O 1
ATOM 1369 N N . GLY A 1 172 ? 16.446 -10.185 -6.779 1.00 86.19 172 GLY A N 1
ATOM 1370 C CA . GLY A 1 172 ? 16.675 -11.608 -7.028 1.00 86.19 172 GLY A CA 1
ATOM 1371 C C . GLY A 1 172 ? 15.370 -12.337 -7.403 1.00 86.19 172 GLY A C 1
ATOM 1372 O O . GLY A 1 172 ? 14.604 -11.814 -8.223 1.00 86.19 172 GLY A O 1
ATOM 1373 N N . PRO A 1 173 ? 15.039 -13.477 -6.762 1.00 87.31 173 PRO A N 1
ATOM 1374 C CA . PRO A 1 173 ? 13.802 -14.227 -7.019 1.00 87.31 173 PRO A CA 1
ATOM 1375 C C . PRO A 1 173 ? 12.497 -13.448 -6.778 1.00 87.31 173 PRO A C 1
ATOM 1377 O O . PRO A 1 173 ? 11.443 -13.844 -7.273 1.00 87.31 173 PRO A O 1
ATOM 1380 N N . LEU A 1 174 ? 12.536 -12.344 -6.019 1.00 88.69 174 LEU A N 1
ATOM 1381 C CA . LEU A 1 174 ? 11.358 -11.512 -5.760 1.00 88.69 174 LEU A CA 1
ATOM 1382 C C . LEU A 1 174 ? 10.916 -10.737 -7.009 1.00 88.69 174 LEU A C 1
ATOM 1384 O O . LEU A 1 174 ? 9.744 -10.378 -7.123 1.00 88.69 174 LEU A O 1
ATOM 1388 N N . THR A 1 175 ? 11.836 -10.507 -7.950 1.00 91.62 175 THR A N 1
ATOM 1389 C CA . THR A 1 175 ? 11.605 -9.730 -9.175 1.00 91.62 175 THR A CA 1
ATOM 1390 C C . THR A 1 175 ? 10.368 -10.209 -9.921 1.00 91.62 175 THR A C 1
ATOM 1392 O O . THR A 1 175 ? 9.463 -9.421 -10.181 1.00 91.62 175 THR A O 1
ATOM 1395 N N . ASP A 1 176 ? 10.270 -11.505 -10.211 1.00 93.75 176 ASP A N 1
ATOM 1396 C CA . ASP A 1 176 ? 9.164 -12.014 -11.023 1.00 93.75 176 ASP A CA 1
ATOM 1397 C C . ASP A 1 176 ? 7.814 -11.873 -10.329 1.00 93.75 176 ASP A C 1
ATOM 1399 O O . ASP A 1 176 ? 6.820 -11.548 -10.980 1.00 93.75 176 ASP A O 1
ATOM 1403 N N . LEU A 1 177 ? 7.775 -12.034 -9.005 1.00 95.50 177 LEU A N 1
ATOM 1404 C CA . LEU A 1 177 ? 6.564 -11.828 -8.213 1.00 95.50 177 LEU A CA 1
ATOM 1405 C C . LEU A 1 177 ? 6.129 -10.359 -8.222 1.00 95.50 177 LEU A C 1
ATOM 1407 O O . LEU A 1 177 ? 4.946 -10.078 -8.402 1.00 95.50 177 LEU A O 1
ATOM 1411 N N . VAL A 1 178 ? 7.077 -9.430 -8.081 1.00 95.44 178 VAL A N 1
ATOM 1412 C CA . VAL A 1 178 ? 6.826 -7.979 -8.082 1.00 95.44 178 VAL A CA 1
ATOM 1413 C C . VAL A 1 178 ? 6.316 -7.514 -9.445 1.00 95.44 178 VAL A C 1
ATOM 1415 O O . VAL A 1 178 ? 5.286 -6.849 -9.522 1.00 95.44 178 VAL A O 1
ATOM 1418 N N . PHE A 1 179 ? 6.952 -7.931 -10.539 1.00 96.69 179 PHE A N 1
ATOM 1419 C CA . PHE A 1 179 ? 6.473 -7.609 -11.885 1.00 96.69 179 PHE A CA 1
ATOM 1420 C C . PHE A 1 179 ? 5.133 -8.282 -12.214 1.00 96.69 179 PHE A C 1
ATOM 1422 O O . PHE A 1 179 ? 4.289 -7.688 -12.886 1.00 96.69 179 PHE A O 1
ATOM 1429 N N . THR A 1 180 ? 4.903 -9.509 -11.736 1.00 97.06 180 THR A N 1
ATOM 1430 C CA . THR A 1 180 ? 3.598 -10.176 -11.881 1.00 97.06 180 THR A CA 1
ATOM 1431 C C . THR A 1 180 ? 2.514 -9.393 -11.148 1.00 97.06 180 THR A C 1
ATOM 1433 O O . THR A 1 180 ? 1.439 -9.161 -11.698 1.00 97.06 180 THR A O 1
ATOM 1436 N N . PHE A 1 181 ? 2.797 -8.936 -9.929 1.00 97.62 181 PHE A N 1
ATOM 1437 C CA . PHE A 1 181 ? 1.875 -8.113 -9.156 1.00 97.62 181 PHE A CA 1
ATOM 1438 C C . PHE A 1 181 ? 1.600 -6.768 -9.834 1.00 97.62 181 PHE A C 1
ATOM 1440 O O . PHE A 1 181 ? 0.437 -6.396 -9.966 1.00 97.62 181 PHE A O 1
ATOM 1447 N N . ALA A 1 182 ? 2.625 -6.093 -10.363 1.00 97.56 182 ALA A N 1
ATOM 1448 C CA . ALA A 1 182 ? 2.453 -4.863 -11.136 1.00 97.56 182 ALA A CA 1
ATOM 1449 C C . ALA A 1 182 ? 1.509 -5.058 -12.334 1.00 97.56 182 ALA A C 1
ATOM 1451 O O . ALA A 1 182 ? 0.575 -4.280 -12.519 1.00 97.56 182 ALA A O 1
ATOM 1452 N N . ASN A 1 183 ? 1.667 -6.155 -13.081 1.00 97.12 183 ASN A N 1
ATOM 1453 C CA . ASN A 1 183 ? 0.753 -6.510 -14.170 1.00 97.12 183 ASN A CA 1
ATOM 1454 C C . ASN A 1 183 ? -0.690 -6.736 -13.688 1.00 97.12 183 ASN A C 1
ATOM 1456 O O . ASN A 1 183 ? -1.637 -6.346 -14.368 1.00 97.12 183 ASN A O 1
ATOM 1460 N N . GLN A 1 184 ? -0.887 -7.315 -12.500 1.00 97.19 184 GLN A N 1
ATOM 1461 C CA . GLN A 1 184 ? -2.222 -7.479 -11.913 1.00 97.19 184 GLN A CA 1
ATOM 1462 C C . GLN A 1 184 ? -2.862 -6.161 -11.454 1.00 97.19 184 GLN A C 1
ATOM 1464 O O . GLN A 1 184 ? -4.088 -6.113 -11.317 1.00 97.19 184 GLN A O 1
ATOM 1469 N N . LEU A 1 185 ? -2.069 -5.113 -11.201 1.00 96.81 185 LEU A N 1
ATOM 1470 C CA . LEU A 1 185 ? -2.577 -3.783 -10.860 1.00 96.81 185 LEU A CA 1
ATOM 1471 C C . LEU A 1 185 ? -3.064 -3.008 -12.092 1.00 96.81 185 LEU A C 1
ATOM 1473 O O . LEU A 1 185 ? -3.968 -2.185 -11.947 1.00 96.81 185 LEU A O 1
ATOM 1477 N N . LEU A 1 186 ? -2.549 -3.293 -13.298 1.00 95.88 186 LEU A N 1
ATOM 1478 C CA . LEU A 1 186 ? -2.923 -2.562 -14.521 1.00 95.88 186 LEU A CA 1
ATOM 1479 C C . LEU A 1 186 ? -4.444 -2.528 -14.762 1.00 95.88 186 LEU A C 1
ATOM 1481 O O . LEU A 1 186 ? -4.983 -1.435 -14.917 1.00 95.88 186 LEU A O 1
ATOM 1485 N N . PRO A 1 187 ? -5.194 -3.652 -14.692 1.00 95.62 187 PRO A N 1
ATOM 1486 C CA . PRO A 1 187 ? -6.643 -3.637 -14.907 1.00 95.62 187 PRO A CA 1
ATOM 1487 C C . PRO A 1 187 ? -7.436 -3.006 -13.754 1.00 95.62 187 PRO A C 1
ATOM 1489 O O . PRO A 1 187 ? -8.665 -2.938 -13.828 1.00 95.62 187 PRO A O 1
ATOM 1492 N N . ILE A 1 188 ? -6.775 -2.656 -12.644 1.00 95.56 188 ILE A N 1
ATOM 1493 C CA . ILE A 1 188 ? -7.396 -1.952 -11.518 1.00 95.56 188 ILE A CA 1
ATOM 1494 C C . ILE A 1 188 ? -7.422 -0.445 -11.792 1.00 95.56 188 ILE A C 1
ATOM 1496 O O . ILE A 1 188 ? -8.357 0.225 -11.351 1.00 95.56 188 ILE A O 1
ATOM 1500 N N . GLU A 1 189 ? -6.461 0.072 -12.568 1.00 94.38 189 GLU A N 1
ATOM 1501 C CA . GLU A 1 189 ? -6.338 1.498 -12.903 1.00 94.38 189 GLU A CA 1
ATOM 1502 C C . GLU A 1 189 ? -6.328 2.359 -11.627 1.00 94.38 189 GLU A C 1
ATOM 1504 O O . GLU A 1 189 ? -7.142 3.275 -11.453 1.00 94.38 189 GLU A O 1
ATOM 1509 N N . MET A 1 190 ? -5.470 1.975 -10.673 1.00 95.44 190 MET A N 1
ATOM 1510 C CA . MET A 1 190 ? -5.329 2.685 -9.403 1.00 95.44 190 MET A CA 1
ATOM 1511 C C . MET A 1 190 ? -4.742 4.075 -9.623 1.00 95.44 190 MET A C 1
ATOM 1513 O O . MET A 1 190 ? -3.779 4.234 -10.366 1.00 95.44 190 MET A O 1
ATOM 1517 N N . ASP A 1 191 ? -5.306 5.068 -8.943 1.00 95.81 191 ASP A N 1
ATOM 1518 C CA . ASP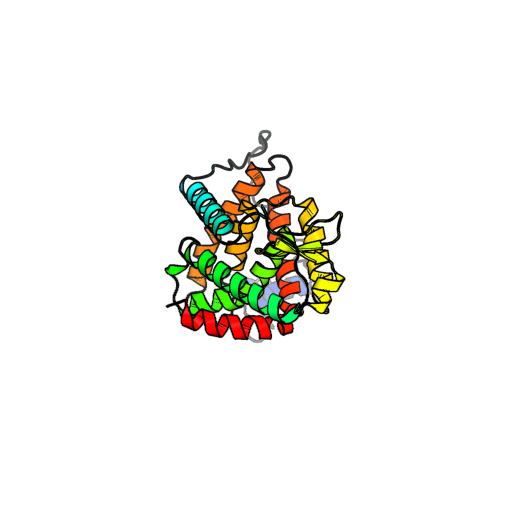 A 1 191 ? -4.730 6.406 -8.864 1.00 95.81 191 ASP A CA 1
ATOM 1519 C C . ASP A 1 191 ? -3.955 6.586 -7.550 1.00 95.81 191 ASP A C 1
ATOM 1521 O O . ASP A 1 191 ? -3.934 5.706 -6.679 1.00 95.81 191 ASP A O 1
ATOM 1525 N N . ASP A 1 192 ? -3.324 7.749 -7.393 1.00 95.50 192 ASP A N 1
ATOM 1526 C CA . ASP A 1 192 ? -2.566 8.108 -6.189 1.00 95.50 192 ASP A CA 1
ATOM 1527 C C . ASP A 1 192 ? -3.406 8.003 -4.912 1.00 95.50 192 ASP A C 1
ATOM 1529 O O . ASP A 1 192 ? -2.906 7.620 -3.854 1.00 95.50 192 ASP A O 1
ATOM 1533 N N . THR A 1 193 ? -4.697 8.329 -4.998 1.00 97.69 193 THR A N 1
ATOM 1534 C CA . THR A 1 193 ? -5.597 8.323 -3.843 1.00 97.69 193 THR A CA 1
ATOM 1535 C C . THR A 1 193 ? -5.890 6.897 -3.380 1.00 97.69 193 THR A C 1
ATOM 1537 O O . THR A 1 193 ? -5.756 6.600 -2.193 1.00 97.69 193 THR A O 1
ATOM 1540 N N . GLU A 1 194 ? -6.240 5.990 -4.297 1.00 98.19 194 GLU A N 1
ATOM 1541 C CA . GLU A 1 194 ? -6.427 4.571 -3.973 1.00 98.19 194 GLU A CA 1
ATOM 1542 C C . GLU A 1 194 ? -5.131 3.930 -3.483 1.00 98.19 194 GLU A C 1
ATOM 1544 O O . GLU A 1 194 ? -5.157 3.161 -2.526 1.00 98.19 194 GLU 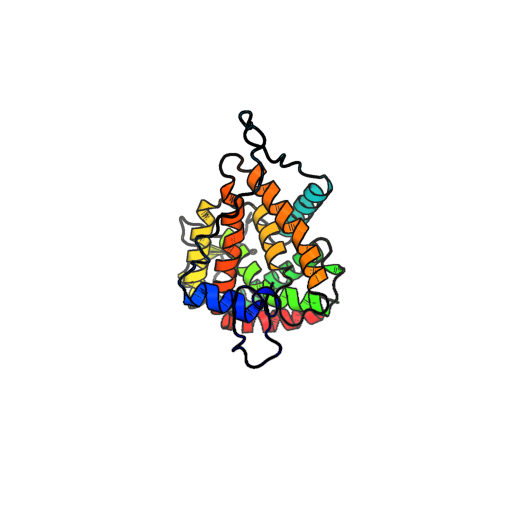A O 1
ATOM 1549 N N . THR A 1 195 ? -3.996 4.275 -4.092 1.00 98.06 195 THR A N 1
ATOM 1550 C CA . THR A 1 195 ? -2.676 3.779 -3.675 1.00 98.06 195 THR A CA 1
ATOM 1551 C C . THR A 1 195 ? -2.322 4.262 -2.269 1.00 98.06 195 THR A C 1
ATOM 1553 O O . THR A 1 195 ? -1.848 3.478 -1.442 1.00 98.06 195 THR A O 1
ATOM 1556 N N . GLY A 1 196 ? -2.590 5.534 -1.964 1.00 98.38 196 GLY A N 1
ATOM 1557 C CA . GLY A 1 196 ? -2.413 6.115 -0.637 1.00 98.38 196 GLY A CA 1
ATOM 1558 C C . GLY A 1 196 ? -3.292 5.442 0.416 1.00 98.38 196 GLY A C 1
ATOM 1559 O O . GLY A 1 196 ? -2.787 5.039 1.462 1.00 98.38 196 GLY A O 1
ATOM 1560 N N . LEU A 1 197 ? -4.585 5.261 0.129 1.00 98.69 197 LEU A N 1
ATOM 1561 C CA . LEU A 1 197 ? -5.524 4.596 1.039 1.00 98.69 197 LEU A CA 1
ATOM 1562 C C . LEU A 1 197 ? -5.150 3.129 1.267 1.00 98.69 197 LEU A C 1
ATOM 1564 O O . LEU A 1 197 ? -5.114 2.687 2.412 1.00 98.69 197 LEU A O 1
ATOM 1568 N N . LEU A 1 198 ? -4.789 2.389 0.214 1.00 98.38 198 LEU A N 1
ATOM 1569 C CA . LEU A 1 198 ? -4.350 0.998 0.342 1.00 98.38 198 LEU A CA 1
ATOM 1570 C C . LEU A 1 198 ? -3.045 0.891 1.149 1.00 98.38 198 LEU A C 1
ATOM 1572 O O . LEU A 1 198 ? -2.923 0.015 2.000 1.00 98.38 198 LEU A O 1
ATOM 1576 N N . SER A 1 199 ? -2.109 1.829 0.959 1.00 98.50 199 SER A N 1
ATOM 1577 C CA . SER A 1 199 ? -0.885 1.925 1.771 1.00 98.50 199 SER A CA 1
ATOM 1578 C C . SER A 1 199 ? -1.196 2.192 3.248 1.00 98.50 199 SER A C 1
ATOM 1580 O O . SER A 1 199 ? -0.583 1.583 4.122 1.00 98.50 199 SER A O 1
ATOM 1582 N N . ALA A 1 200 ? -2.150 3.085 3.536 1.00 98.75 200 ALA A N 1
ATOM 1583 C CA . ALA A 1 200 ? -2.578 3.390 4.900 1.00 98.75 200 ALA A CA 1
ATOM 1584 C C . ALA A 1 200 ? -3.267 2.187 5.566 1.00 98.75 200 ALA A C 1
ATOM 1586 O O . ALA A 1 200 ? -3.000 1.907 6.729 1.00 98.75 200 ALA A O 1
ATOM 1587 N N . ILE A 1 201 ? -4.080 1.428 4.825 1.00 98.62 201 ILE A N 1
ATOM 1588 C CA . ILE A 1 201 ? -4.709 0.190 5.314 1.00 98.62 201 ILE A CA 1
ATOM 1589 C C . ILE A 1 201 ? -3.645 -0.883 5.612 1.00 98.62 201 ILE A C 1
ATOM 1591 O O . ILE A 1 201 ? -3.703 -1.524 6.660 1.00 98.62 201 ILE A O 1
ATOM 1595 N N . CYS A 1 202 ? -2.636 -1.051 4.747 1.00 97.81 202 CYS A N 1
ATOM 1596 C CA . CYS A 1 202 ? -1.511 -1.959 5.014 1.00 97.81 202 CYS A CA 1
ATOM 1597 C C . CYS A 1 202 ? -0.711 -1.560 6.266 1.00 97.81 202 CYS A C 1
ATOM 1599 O O . CYS A 1 202 ? -0.257 -2.441 7.002 1.00 97.81 202 CYS A O 1
ATOM 1601 N N . LEU A 1 203 ? -0.533 -0.250 6.492 1.00 98.06 203 LEU A N 1
ATOM 1602 C CA . LEU A 1 203 ? 0.162 0.311 7.653 1.00 98.06 203 LEU A CA 1
ATOM 1603 C C . LEU A 1 203 ? -0.620 0.090 8.950 1.00 98.06 203 LEU A C 1
ATOM 1605 O O . LEU A 1 203 ? -0.076 -0.448 9.906 1.00 98.06 203 LEU A O 1
ATOM 1609 N N . ILE A 1 204 ? -1.879 0.521 8.988 1.00 98.31 204 ILE A N 1
ATOM 1610 C CA . ILE A 1 204 ? -2.742 0.443 10.167 1.00 98.31 204 ILE A CA 1
ATOM 1611 C C . ILE A 1 204 ? -3.426 -0.919 10.145 1.00 98.31 204 ILE A C 1
ATOM 1613 O O . ILE A 1 204 ? -4.502 -1.030 9.587 1.00 98.31 204 ILE A O 1
ATOM 1617 N N . SER A 1 205 ? -2.803 -1.974 10.667 1.00 96.31 205 SER A N 1
ATOM 1618 C CA . SER A 1 205 ? -3.406 -3.316 10.726 1.00 96.31 205 SER A CA 1
ATOM 1619 C C . SER A 1 205 ? -3.362 -3.852 12.158 1.00 96.31 205 SER A C 1
ATOM 1621 O O . SER A 1 205 ? -2.273 -3.996 12.704 1.00 96.31 205 SER A O 1
ATOM 1623 N N . GLY A 1 206 ? -4.509 -4.158 12.773 1.00 94.12 206 GLY A N 1
ATOM 1624 C CA . GLY A 1 206 ? -4.560 -4.668 14.153 1.00 94.12 206 GLY A CA 1
ATOM 1625 C C . GLY A 1 206 ? -4.190 -6.148 14.301 1.00 94.12 206 GLY A C 1
ATOM 1626 O O . GLY A 1 206 ? -4.065 -6.646 15.414 1.00 94.12 206 GLY A O 1
ATOM 1627 N N . ASP A 1 207 ? -3.949 -6.853 13.191 1.00 92.12 207 ASP A N 1
ATOM 1628 C CA . ASP A 1 207 ? -3.533 -8.260 13.166 1.00 92.12 207 ASP A CA 1
ATOM 1629 C C . ASP A 1 207 ? -2.015 -8.471 13.330 1.00 92.12 207 ASP A C 1
ATOM 1631 O O . ASP A 1 207 ? -1.527 -9.598 13.194 1.00 92.12 207 ASP A O 1
ATOM 1635 N N . ARG A 1 208 ? -1.247 -7.406 13.610 1.00 91.56 208 ARG A N 1
ATOM 1636 C CA . ARG A 1 208 ? 0.196 -7.523 13.862 1.00 91.56 208 ARG A CA 1
ATOM 1637 C C . ARG A 1 208 ? 0.454 -8.095 15.258 1.00 91.56 208 ARG A C 1
ATOM 1639 O O . ARG A 1 208 ? -0.217 -7.756 16.229 1.00 91.56 208 ARG A O 1
ATOM 1646 N N . GLN A 1 209 ? 1.454 -8.969 15.341 1.00 89.62 209 GLN A N 1
ATOM 1647 C CA . GLN A 1 209 ? 1.952 -9.482 16.617 1.00 89.62 209 GLN A CA 1
ATOM 1648 C C . GLN A 1 209 ? 2.598 -8.340 17.414 1.00 89.62 209 GLN A C 1
ATOM 1650 O O . GLN A 1 209 ? 3.095 -7.386 16.819 1.00 89.62 209 GLN A O 1
ATOM 1655 N N . ASP A 1 210 ? 2.590 -8.452 18.742 1.00 93.19 210 ASP A N 1
ATOM 1656 C CA . ASP A 1 210 ? 3.250 -7.520 19.670 1.00 93.19 210 ASP A CA 1
ATOM 1657 C C . ASP A 1 210 ? 2.694 -6.081 19.690 1.00 93.19 210 ASP A C 1
ATOM 1659 O O . ASP A 1 210 ? 3.401 -5.151 20.078 1.00 93.19 210 ASP A O 1
ATOM 1663 N N . LEU A 1 211 ? 1.431 -5.887 19.292 1.00 95.25 211 LEU A N 1
ATOM 1664 C CA . LEU A 1 211 ? 0.713 -4.630 19.532 1.00 95.25 211 LEU A CA 1
ATOM 1665 C C . LEU A 1 211 ? 0.263 -4.524 20.997 1.00 95.25 211 LEU A C 1
ATOM 1667 O O . LEU A 1 211 ? -0.325 -5.458 21.546 1.00 95.25 211 LEU A O 1
ATOM 1671 N N . GLU A 1 212 ? 0.485 -3.361 21.601 1.00 97.50 212 GLU A N 1
ATOM 1672 C CA . GLU A 1 212 ? -0.002 -2.983 22.928 1.00 97.50 212 GLU A CA 1
ATOM 1673 C C . GLU A 1 212 ? -1.496 -2.629 22.883 1.00 97.50 212 GLU A C 1
ATOM 1675 O O . GLU A 1 212 ? -2.261 -3.061 23.749 1.00 97.50 212 GLU A O 1
ATOM 1680 N N . GLU A 1 213 ? -1.936 -1.887 21.856 1.00 97.19 213 GLU A N 1
ATOM 1681 C CA . GLU A 1 213 ? -3.322 -1.430 21.693 1.00 97.19 213 GLU A CA 1
ATOM 1682 C C . GLU A 1 213 ? -3.990 -1.938 20.383 1.00 97.19 213 GLU A C 1
ATOM 1684 O O . GLU A 1 213 ? -4.498 -1.128 19.599 1.00 97.19 213 GLU A O 1
ATOM 1689 N N . PRO A 1 214 ? -4.083 -3.261 20.112 1.00 97.19 214 PRO A N 1
ATOM 1690 C CA . PRO A 1 214 ? -4.586 -3.785 18.830 1.00 97.19 214 PRO A CA 1
ATOM 1691 C C . PRO A 1 214 ? -6.009 -3.314 18.490 1.00 97.19 214 PRO A C 1
ATOM 1693 O O . PRO A 1 214 ? -6.278 -2.908 17.362 1.00 97.19 214 PRO A O 1
ATOM 1696 N N . SER A 1 215 ? -6.906 -3.250 19.481 1.00 97.75 215 SER A N 1
ATOM 1697 C CA . SER A 1 215 ? -8.282 -2.768 19.283 1.00 97.75 215 SER A CA 1
ATOM 1698 C C . SER A 1 215 ? -8.353 -1.303 18.836 1.00 97.75 215 SER A C 1
ATOM 1700 O O . SER A 1 215 ? -9.272 -0.920 18.117 1.00 97.75 215 SER A O 1
ATOM 1702 N N . LYS A 1 216 ? -7.402 -0.467 19.270 1.00 97.88 216 LYS A N 1
ATOM 1703 C CA . LYS A 1 216 ? -7.321 0.945 18.871 1.00 97.88 216 LYS A CA 1
ATOM 1704 C C . LYS A 1 216 ? -6.798 1.073 17.442 1.00 97.88 216 LYS A C 1
ATOM 1706 O O . LYS A 1 216 ? -7.256 1.943 16.707 1.00 97.88 216 LYS A O 1
ATOM 1711 N N . VAL A 1 217 ? -5.882 0.190 17.037 1.00 98.44 217 VAL A N 1
ATOM 1712 C CA . VAL A 1 217 ? -5.407 0.096 15.650 1.00 98.44 217 VAL A CA 1
ATOM 1713 C C . VAL A 1 217 ? -6.544 -0.320 14.713 1.00 98.44 217 VAL A C 1
ATOM 1715 O O . VAL A 1 217 ? -6.716 0.314 13.676 1.00 98.44 217 VAL A O 1
ATOM 1718 N N . ASP A 1 218 ? -7.362 -1.307 15.089 1.00 97.75 218 ASP A N 1
ATOM 1719 C CA . ASP A 1 218 ? -8.530 -1.714 14.290 1.00 97.75 218 ASP A CA 1
ATOM 1720 C C . ASP A 1 218 ? -9.532 -0.563 14.117 1.00 97.75 218 ASP A C 1
ATOM 1722 O O . ASP A 1 218 ? -9.907 -0.233 12.991 1.00 97.75 218 ASP A O 1
ATOM 1726 N N . GLN A 1 219 ? -9.880 0.131 15.208 1.00 97.69 219 GLN A N 1
ATOM 1727 C CA . GLN A 1 219 ? -10.747 1.319 15.161 1.00 97.69 219 GLN A CA 1
ATOM 1728 C C . GLN A 1 219 ? -10.173 2.429 14.271 1.00 97.69 219 GLN A C 1
ATOM 1730 O O . GLN A 1 219 ? -10.920 3.155 13.616 1.00 97.69 219 GLN A O 1
ATOM 1735 N N . LEU A 1 220 ? -8.845 2.565 14.224 1.00 97.81 220 LEU A N 1
ATOM 1736 C CA . LEU A 1 220 ? -8.179 3.534 13.362 1.00 97.81 220 LEU A CA 1
ATOM 1737 C C . LEU A 1 220 ? -8.202 3.122 11.878 1.00 97.81 220 LEU A C 1
ATOM 1739 O O . LEU A 1 220 ? -8.183 3.989 11.001 1.00 97.81 220 LEU A O 1
ATOM 1743 N N . GLN A 1 221 ? -8.258 1.820 11.580 1.00 98.25 221 GLN A N 1
ATOM 1744 C CA . GLN A 1 221 ? -8.307 1.296 10.212 1.00 98.25 221 GLN A CA 1
ATOM 1745 C C . GLN A 1 221 ? -9.704 1.416 9.581 1.00 98.25 221 GLN A C 1
ATOM 1747 O O . GLN A 1 221 ? -9.812 1.663 8.377 1.00 98.25 221 GLN A O 1
ATOM 1752 N N . GLU A 1 222 ? -10.773 1.270 10.369 1.00 97.19 222 GLU A N 1
ATOM 1753 C CA . GLU A 1 222 ? -12.170 1.325 9.906 1.00 97.19 222 GLU A CA 1
ATOM 1754 C C . GLU A 1 222 ? -12.491 2.517 8.977 1.00 97.19 222 GLU A C 1
ATOM 1756 O O . GLU A 1 222 ? -12.960 2.287 7.854 1.00 97.19 222 GLU A O 1
ATOM 1761 N N . PRO A 1 223 ? -12.204 3.783 9.346 1.00 97.19 223 PRO A N 1
ATOM 1762 C CA . PRO A 1 223 ? -12.506 4.917 8.476 1.00 97.19 223 PRO A CA 1
ATOM 1763 C C . PRO A 1 223 ? -11.656 4.943 7.194 1.00 97.19 223 PRO A C 1
ATOM 1765 O O . PRO A 1 223 ? -12.092 5.509 6.192 1.00 97.19 223 PRO A O 1
ATOM 1768 N N . LEU A 1 224 ? -10.474 4.311 7.176 1.00 98.31 224 LEU A N 1
ATOM 1769 C CA . LEU A 1 224 ? -9.647 4.181 5.967 1.00 98.31 224 LEU A CA 1
ATOM 1770 C C . LEU A 1 224 ? -10.266 3.189 4.971 1.00 98.31 224 LEU A C 1
ATOM 1772 O O . LEU A 1 224 ? -10.292 3.454 3.766 1.00 98.31 224 LEU A O 1
ATOM 1776 N N . LEU A 1 225 ? -10.794 2.065 5.469 1.00 98.00 225 LEU A N 1
ATOM 1777 C CA . LEU A 1 225 ? -11.518 1.076 4.664 1.00 98.00 225 LEU A CA 1
ATOM 1778 C C . LEU A 1 225 ? -12.793 1.678 4.065 1.00 98.00 225 LEU A C 1
ATOM 1780 O O . LEU A 1 225 ? -13.064 1.497 2.874 1.00 98.00 225 LEU A O 1
ATOM 1784 N N . GLU A 1 226 ? -13.546 2.432 4.868 1.00 97.12 226 GLU A N 1
ATOM 1785 C CA . GLU A 1 226 ? -14.765 3.102 4.416 1.00 97.12 226 GLU A CA 1
ATOM 1786 C C . GLU A 1 226 ? -14.458 4.197 3.382 1.00 97.12 226 GLU A C 1
ATOM 1788 O O . GLU A 1 226 ? -15.097 4.252 2.328 1.00 97.12 226 GLU A O 1
ATOM 1793 N N . ALA A 1 227 ? -13.414 5.001 3.618 1.00 97.56 227 ALA A N 1
ATOM 1794 C CA . ALA A 1 227 ? -12.922 5.991 2.663 1.00 97.56 227 ALA A CA 1
ATOM 1795 C C . ALA A 1 227 ? -12.554 5.354 1.312 1.00 97.56 227 ALA A C 1
ATOM 1797 O O . ALA A 1 227 ? -12.993 5.839 0.266 1.00 97.56 227 ALA A O 1
ATOM 1798 N N . LEU A 1 228 ? -11.812 4.237 1.316 1.00 97.88 228 LEU A N 1
ATOM 1799 C CA . LEU A 1 228 ? -11.474 3.505 0.091 1.00 97.88 228 LEU A CA 1
ATOM 1800 C C . LEU A 1 228 ? -12.729 2.988 -0.622 1.00 97.88 228 LEU A C 1
ATOM 1802 O O . LEU A 1 228 ? -12.851 3.150 -1.837 1.00 97.88 228 LEU A O 1
ATOM 1806 N N . LYS A 1 229 ? -13.683 2.406 0.115 1.00 96.81 229 LYS A N 1
ATOM 1807 C CA . LYS A 1 229 ? -14.942 1.895 -0.448 1.00 96.81 229 LYS A CA 1
ATOM 1808 C C . LYS A 1 229 ? -15.712 2.981 -1.187 1.00 96.81 229 LYS A C 1
ATOM 1810 O O . LYS A 1 229 ? -16.083 2.780 -2.348 1.00 96.81 229 LYS A O 1
ATOM 1815 N N . ILE A 1 230 ? -15.951 4.114 -0.528 1.00 95.12 230 ILE A N 1
ATOM 1816 C CA . ILE A 1 230 ? -16.717 5.217 -1.115 1.00 95.12 230 ILE A CA 1
ATOM 1817 C C . ILE A 1 230 ? -15.958 5.809 -2.300 1.00 95.12 230 ILE A C 1
ATOM 1819 O O . ILE A 1 230 ? -16.548 6.002 -3.364 1.00 95.12 230 ILE A O 1
ATOM 1823 N N . TYR A 1 231 ? -14.651 6.040 -2.160 1.00 96.38 231 TYR A N 1
ATOM 1824 C CA . TYR A 1 231 ? -13.844 6.640 -3.218 1.00 96.38 231 TYR A CA 1
ATOM 1825 C C . TYR A 1 231 ? -13.826 5.792 -4.498 1.00 96.38 231 TYR A C 1
ATOM 1827 O O . TYR A 1 231 ? -14.127 6.299 -5.582 1.00 96.38 231 TYR A O 1
ATOM 1835 N N . VAL A 1 232 ? -13.567 4.483 -4.375 1.00 96.12 232 VAL A N 1
ATOM 1836 C CA . VAL A 1 232 ? -13.530 3.551 -5.516 1.00 96.12 232 VAL A CA 1
ATOM 1837 C C . VAL A 1 232 ? -14.885 3.506 -6.229 1.00 96.12 232 VAL A C 1
ATOM 1839 O O . VAL A 1 232 ? -14.941 3.569 -7.461 1.00 96.12 232 VAL A O 1
ATOM 1842 N N . ARG A 1 233 ? -15.986 3.414 -5.469 1.00 94.31 233 ARG A N 1
ATOM 1843 C CA . ARG A 1 233 ? -17.350 3.338 -6.021 1.00 94.31 233 ARG A CA 1
ATOM 1844 C C . ARG A 1 233 ? -17.791 4.652 -6.663 1.00 94.31 233 ARG A C 1
ATOM 1846 O O . ARG A 1 233 ? -18.419 4.617 -7.716 1.00 94.31 233 ARG A O 1
ATOM 1853 N N . LYS A 1 234 ? -17.407 5.798 -6.092 1.00 92.69 234 LYS A N 1
ATOM 1854 C CA . LYS A 1 234 ? -17.665 7.126 -6.670 1.00 92.69 234 LYS A CA 1
ATOM 1855 C C . LYS A 1 234 ? -16.897 7.327 -7.976 1.00 92.69 234 LYS A C 1
ATOM 1857 O O . LYS A 1 234 ? -17.458 7.862 -8.927 1.00 92.69 234 LYS A O 1
ATOM 1862 N N . ARG A 1 235 ? -15.644 6.859 -8.056 1.00 94.56 235 ARG A N 1
ATOM 1863 C CA . ARG A 1 235 ? -14.840 6.947 -9.286 1.00 94.56 235 ARG A CA 1
ATOM 1864 C C . ARG A 1 235 ? -15.296 5.970 -10.368 1.00 94.56 235 ARG A C 1
ATOM 1866 O O . ARG A 1 235 ? -15.154 6.260 -11.552 1.00 94.56 235 ARG A O 1
ATOM 1873 N N . ARG A 1 236 ? -15.847 4.814 -9.982 1.00 93.44 236 ARG A N 1
ATOM 1874 C CA . ARG A 1 236 ? -16.323 3.781 -10.917 1.00 93.44 236 ARG A CA 1
ATOM 1875 C C . ARG A 1 236 ? -17.754 3.318 -10.589 1.00 93.44 236 ARG A C 1
ATOM 1877 O O . ARG A 1 236 ? -17.926 2.162 -10.192 1.00 93.44 236 ARG A O 1
ATOM 1884 N N . PRO A 1 237 ? -18.790 4.154 -10.820 1.00 91.75 237 PRO A N 1
ATOM 1885 C CA . PRO A 1 237 ? -20.177 3.814 -10.475 1.00 91.75 237 PRO A CA 1
ATOM 1886 C C . PRO A 1 237 ? -20.686 2.532 -11.149 1.00 91.75 237 PRO A C 1
ATOM 1888 O O . PRO A 1 237 ? -21.421 1.758 -10.547 1.00 91.75 237 PRO A O 1
ATOM 1891 N N . SER A 1 238 ? -20.242 2.258 -12.380 1.00 93.25 238 SER A N 1
ATOM 1892 C CA . SER A 1 238 ? -20.611 1.059 -13.147 1.00 93.25 238 SER A CA 1
ATOM 1893 C C . SER A 1 238 ? -19.816 -0.203 -12.781 1.00 93.25 238 SER A C 1
ATOM 1895 O O . SER A 1 238 ? -20.132 -1.288 -13.268 1.00 93.25 238 SER A O 1
ATOM 1897 N N . LYS A 1 239 ? -18.781 -0.103 -11.933 1.00 93.00 239 LYS A N 1
ATOM 1898 C CA . LYS A 1 239 ? -17.925 -1.234 -11.531 1.00 93.00 239 LYS A CA 1
ATOM 1899 C C . LYS A 1 239 ? -17.779 -1.310 -9.997 1.00 93.00 239 LYS A C 1
ATOM 1901 O O . LYS A 1 239 ? -16.664 -1.228 -9.480 1.00 93.00 239 LYS A O 1
ATOM 1906 N N . PRO A 1 240 ? -18.868 -1.533 -9.234 1.00 90.00 240 PRO A N 1
ATOM 1907 C CA . PRO A 1 240 ? -18.828 -1.546 -7.764 1.00 90.00 240 PRO A CA 1
ATOM 1908 C C . PRO A 1 240 ? -17.965 -2.676 -7.176 1.00 90.00 240 PRO A C 1
ATOM 1910 O O . PRO A 1 240 ? -17.491 -2.574 -6.043 1.00 90.00 240 PRO A O 1
ATOM 1913 N N . HIS A 1 241 ? -17.722 -3.737 -7.952 1.00 93.94 241 HIS A N 1
ATOM 1914 C CA . HIS A 1 241 ? -16.835 -4.851 -7.607 1.00 93.94 241 HIS A CA 1
ATOM 1915 C C . HIS A 1 241 ? -15.342 -4.468 -7.595 1.00 93.94 241 HIS A C 1
ATOM 1917 O O . HIS A 1 241 ? -14.512 -5.269 -7.169 1.00 93.94 241 HIS A O 1
ATOM 1923 N N . MET A 1 242 ? -14.980 -3.258 -8.035 1.00 96.38 242 MET A N 1
ATOM 1924 C CA . MET A 1 242 ? -13.591 -2.796 -8.007 1.00 96.38 242 MET A CA 1
ATOM 1925 C C . MET A 1 242 ? -13.089 -2.576 -6.582 1.00 96.38 242 MET A C 1
ATOM 1927 O O . MET A 1 242 ? -11.935 -2.875 -6.324 1.00 96.38 242 MET A O 1
ATOM 1931 N N . PHE A 1 243 ? -13.940 -2.163 -5.633 1.00 97.00 243 PHE A N 1
ATOM 1932 C CA . PHE A 1 243 ? -13.526 -2.017 -4.229 1.00 97.00 243 PHE A CA 1
ATOM 1933 C C . PHE A 1 243 ? -12.974 -3.325 -3.633 1.00 97.00 243 PHE A C 1
ATOM 1935 O O . PHE A 1 243 ? -11.809 -3.337 -3.232 1.00 97.00 243 PHE A O 1
ATOM 1942 N N . PRO A 1 244 ? -13.735 -4.440 -3.599 1.00 97.12 244 PRO A N 1
ATOM 1943 C CA . PRO A 1 244 ? -13.204 -5.687 -3.059 1.00 97.12 244 PRO A CA 1
ATOM 1944 C C . PRO A 1 244 ? -12.028 -6.212 -3.892 1.00 97.12 244 PRO A C 1
ATOM 1946 O O . PRO A 1 244 ? -11.087 -6.754 -3.322 1.00 97.12 244 PRO A O 1
ATOM 1949 N N . LYS A 1 245 ? -12.021 -6.007 -5.218 1.00 96.88 245 LYS A N 1
ATOM 1950 C CA . LYS A 1 245 ? -10.891 -6.397 -6.076 1.00 96.88 245 LYS A CA 1
ATOM 1951 C C . LYS A 1 245 ? -9.598 -5.658 -5.705 1.00 96.88 245 LYS A C 1
ATOM 1953 O O . LYS A 1 245 ? -8.554 -6.299 -5.623 1.00 96.88 245 LYS A O 1
ATOM 1958 N N . THR A 1 246 ? -9.671 -4.349 -5.459 1.00 96.56 246 THR A N 1
ATOM 1959 C CA . THR A 1 246 ? -8.544 -3.526 -4.996 1.00 96.56 246 THR A CA 1
ATOM 1960 C C . THR A 1 246 ? -8.105 -3.945 -3.597 1.00 96.56 246 THR A C 1
ATOM 1962 O O . THR A 1 246 ? -6.918 -4.153 -3.371 1.00 96.56 246 THR A O 1
ATOM 1965 N N . LEU A 1 247 ? -9.046 -4.150 -2.670 1.00 97.38 247 LEU A N 1
ATOM 1966 C CA . LEU A 1 247 ? -8.730 -4.542 -1.295 1.00 97.38 247 LEU A CA 1
ATOM 1967 C C . LEU A 1 247 ? -8.031 -5.910 -1.223 1.00 97.38 247 LEU A C 1
ATOM 1969 O O . LEU A 1 247 ? -7.073 -6.078 -0.474 1.00 97.38 247 LEU A O 1
ATOM 1973 N N . MET A 1 248 ? -8.449 -6.875 -2.046 1.00 97.00 248 MET A N 1
ATOM 1974 C CA . MET A 1 248 ? -7.831 -8.207 -2.101 1.00 97.00 248 MET A CA 1
ATOM 1975 C C . MET A 1 248 ? -6.394 -8.206 -2.630 1.00 97.00 248 MET A C 1
ATOM 1977 O O . MET A 1 248 ? -5.667 -9.166 -2.381 1.00 97.00 248 MET A O 1
ATOM 1981 N N . LYS A 1 249 ? -5.924 -7.121 -3.264 1.00 96.88 249 LYS A N 1
ATOM 1982 C CA . LYS A 1 249 ? -4.500 -6.993 -3.611 1.00 96.88 249 LYS A CA 1
ATOM 1983 C C . LYS A 1 249 ? -3.596 -6.968 -2.380 1.00 96.88 249 LYS A C 1
ATOM 1985 O O . LYS A 1 249 ? -2.435 -7.340 -2.500 1.00 96.88 249 LYS A O 1
ATOM 1990 N N . ILE A 1 250 ? -4.116 -6.616 -1.200 1.00 95.88 250 ILE A N 1
ATOM 1991 C CA . ILE A 1 250 ? -3.373 -6.721 0.065 1.00 95.88 250 ILE A CA 1
ATOM 1992 C C . ILE A 1 250 ? -2.977 -8.177 0.348 1.00 95.88 250 ILE A C 1
ATOM 1994 O O . ILE A 1 250 ? -1.875 -8.428 0.827 1.00 95.88 250 ILE A O 1
ATOM 1998 N N . THR A 1 251 ? -3.829 -9.155 0.030 1.00 94.94 251 THR A N 1
ATOM 1999 C CA . THR A 1 251 ? -3.532 -10.579 0.255 1.00 94.94 251 THR A CA 1
ATOM 2000 C C . THR A 1 251 ? -2.376 -11.061 -0.621 1.00 94.94 251 THR A C 1
ATOM 2002 O O . THR A 1 251 ? -1.466 -11.741 -0.136 1.00 94.94 251 THR A O 1
ATOM 2005 N N . ASP A 1 252 ? -2.379 -10.669 -1.896 1.00 94.50 252 ASP A N 1
ATOM 2006 C CA . ASP A 1 252 ? -1.275 -10.953 -2.815 1.00 94.50 252 ASP A CA 1
ATOM 2007 C C . ASP A 1 252 ? 0.010 -10.270 -2.327 1.00 94.50 252 ASP A C 1
ATOM 2009 O O . ASP A 1 252 ? 1.056 -10.908 -2.225 1.00 94.50 252 ASP A O 1
ATOM 2013 N N . LEU A 1 253 ? -0.089 -8.996 -1.939 1.00 94.12 253 LEU A N 1
ATOM 2014 C CA . LEU A 1 253 ? 1.027 -8.189 -1.455 1.00 94.12 253 LEU A CA 1
ATOM 2015 C C . LEU A 1 253 ? 1.689 -8.798 -0.213 1.00 94.12 253 LEU A C 1
ATOM 2017 O O . LEU A 1 253 ? 2.902 -8.993 -0.211 1.00 94.12 253 LEU A O 1
ATOM 2021 N N . ARG A 1 254 ? 0.890 -9.203 0.785 1.00 92.31 254 ARG A N 1
ATOM 2022 C CA . ARG A 1 254 ? 1.360 -9.907 1.991 1.00 92.31 254 ARG A CA 1
ATOM 2023 C C . ARG A 1 254 ? 2.042 -11.238 1.657 1.00 92.31 254 ARG A C 1
ATOM 2025 O O . ARG A 1 254 ? 3.015 -11.627 2.296 1.00 92.31 254 ARG A O 1
ATOM 2032 N N . SER A 1 255 ? 1.557 -11.940 0.632 1.00 92.81 255 SER A N 1
ATOM 2033 C CA . SER A 1 255 ? 2.173 -13.191 0.168 1.00 92.81 255 SER A CA 1
ATOM 2034 C C . SER A 1 255 ? 3.531 -12.951 -0.499 1.00 92.81 255 SER A C 1
ATOM 2036 O O . SER A 1 255 ? 4.439 -13.776 -0.378 1.00 92.81 255 SER A O 1
ATOM 2038 N N . ILE A 1 256 ? 3.685 -11.829 -1.207 1.00 92.06 256 ILE A N 1
ATOM 2039 C CA . ILE A 1 256 ? 4.946 -11.426 -1.840 1.00 92.06 256 ILE A CA 1
ATOM 2040 C C . ILE A 1 256 ? 5.941 -10.959 -0.775 1.00 92.06 256 ILE A C 1
ATOM 2042 O O . ILE A 1 256 ? 7.083 -11.418 -0.774 1.00 92.06 256 ILE A O 1
ATOM 2046 N N . SER A 1 257 ? 5.522 -10.105 0.161 1.00 87.81 257 SER A N 1
ATOM 2047 C CA . SER A 1 257 ? 6.397 -9.589 1.218 1.00 87.81 257 SER A CA 1
ATOM 2048 C C . SER A 1 257 ? 6.887 -10.685 2.164 1.00 87.81 257 SER A C 1
ATOM 2050 O O . SER A 1 257 ? 8.064 -10.682 2.525 1.00 87.81 257 SER A O 1
ATOM 2052 N N . ALA A 1 258 ? 6.060 -11.694 2.462 1.00 86.62 258 ALA A N 1
ATOM 2053 C CA . ALA A 1 258 ? 6.482 -12.877 3.216 1.00 86.62 258 ALA A CA 1
ATOM 2054 C C . ALA A 1 258 ? 7.620 -13.654 2.522 1.00 86.62 258 ALA A C 1
ATOM 2056 O O . ALA A 1 258 ? 8.546 -14.124 3.181 1.00 86.62 258 ALA A O 1
ATOM 2057 N N . LYS A 1 259 ? 7.597 -13.756 1.185 1.00 83.38 259 LYS A N 1
ATOM 2058 C CA . LYS A 1 259 ? 8.679 -14.377 0.392 1.00 83.38 259 LYS A CA 1
ATOM 2059 C C . LYS A 1 259 ? 9.898 -13.465 0.248 1.00 83.38 259 LYS A C 1
ATOM 2061 O O . LYS A 1 259 ? 11.014 -13.944 0.069 1.00 83.38 259 LYS A O 1
ATOM 2066 N N . GLY A 1 260 ? 9.689 -12.156 0.347 1.00 69.25 260 GLY A N 1
ATOM 2067 C CA . GLY A 1 260 ? 10.725 -11.132 0.323 1.00 69.25 260 GLY A CA 1
ATOM 2068 C C . GLY A 1 260 ? 11.482 -10.964 1.640 1.00 69.25 260 GLY A C 1
ATOM 2069 O O . GLY A 1 260 ? 12.312 -10.066 1.712 1.00 69.25 260 GLY A O 1
ATOM 2070 N N . TRP A 1 261 ? 11.250 -11.796 2.667 1.00 56.38 261 TRP A N 1
ATOM 2071 C CA . TRP A 1 261 ? 11.843 -11.630 4.004 1.00 56.38 261 TRP A CA 1
ATOM 2072 C C . TRP A 1 261 ? 13.378 -11.500 4.003 1.00 56.38 261 TRP A C 1
ATOM 2074 O O . TRP A 1 261 ? 13.945 -10.774 4.814 1.00 56.38 261 TRP A O 1
ATOM 2084 N N . HIS A 1 262 ? 14.078 -12.135 3.058 1.00 54.03 262 HIS A N 1
ATOM 2085 C CA . HIS A 1 262 ? 15.532 -11.983 2.927 1.00 54.03 262 HIS A CA 1
ATOM 2086 C C . HIS A 1 262 ? 15.957 -10.596 2.411 1.00 54.03 262 HIS A C 1
ATOM 2088 O O . HIS A 1 262 ? 16.920 -10.036 2.923 1.00 54.03 262 HIS A O 1
ATOM 2094 N N . VAL A 1 263 ? 15.201 -9.998 1.481 1.00 57.62 263 VAL A N 1
ATOM 2095 C CA . VAL A 1 263 ? 15.345 -8.577 1.095 1.00 57.62 263 VAL A CA 1
ATOM 2096 C C . VAL A 1 263 ? 14.908 -7.680 2.260 1.00 57.62 263 VAL A C 1
ATOM 2098 O O . VAL A 1 263 ? 15.525 -6.649 2.538 1.00 57.62 263 VAL A O 1
ATOM 2101 N N . ALA A 1 264 ? 13.885 -8.118 3.002 1.00 50.25 264 ALA A N 1
ATOM 2102 C CA . ALA A 1 264 ? 13.413 -7.472 4.213 1.00 50.25 264 ALA A CA 1
ATOM 2103 C C . ALA A 1 264 ? 14.473 -7.445 5.313 1.00 50.25 264 ALA A C 1
ATOM 2105 O O . ALA A 1 264 ? 14.455 -6.497 6.065 1.00 50.25 264 ALA A O 1
ATOM 2106 N N . LEU A 1 265 ? 15.416 -8.387 5.422 1.00 47.62 265 LEU A N 1
ATOM 2107 C CA . LEU A 1 265 ? 16.497 -8.321 6.419 1.00 47.62 265 LEU A CA 1
ATOM 2108 C C . LEU A 1 265 ? 17.468 -7.162 6.142 1.00 47.62 265 LEU A C 1
ATOM 2110 O O . LEU A 1 265 ? 17.875 -6.465 7.071 1.00 47.62 265 LEU A O 1
ATOM 2114 N N . THR A 1 266 ? 17.784 -6.887 4.875 1.00 53.16 266 THR A N 1
ATOM 2115 C CA . THR A 1 266 ? 18.592 -5.721 4.479 1.00 53.16 266 THR A CA 1
ATOM 2116 C C . THR A 1 266 ? 17.813 -4.417 4.681 1.00 53.16 266 THR A C 1
ATOM 2118 O O . THR A 1 266 ? 18.320 -3.479 5.293 1.00 53.16 266 THR A O 1
ATOM 2121 N N . VAL A 1 267 ? 16.540 -4.387 4.268 1.00 50.34 267 VAL A N 1
ATOM 2122 C CA . VAL A 1 267 ? 15.625 -3.248 4.475 1.00 50.34 267 VAL A CA 1
ATOM 2123 C C . VAL A 1 267 ? 15.326 -3.025 5.963 1.00 50.34 267 VAL A C 1
ATOM 2125 O O . VAL A 1 267 ? 15.260 -1.883 6.391 1.00 50.34 267 VAL A O 1
ATOM 2128 N N . ALA A 1 268 ? 15.195 -4.075 6.773 1.00 43.88 268 ALA A N 1
ATOM 2129 C CA . ALA A 1 268 ? 14.879 -4.040 8.202 1.00 43.88 268 ALA A CA 1
ATOM 2130 C C . ALA A 1 268 ? 16.090 -3.692 9.059 1.00 43.88 268 ALA A C 1
ATOM 2132 O O . ALA A 1 268 ? 15.904 -3.123 10.128 1.00 43.88 268 ALA A O 1
ATOM 2133 N N . SER A 1 269 ? 17.313 -3.971 8.605 1.00 48.41 269 SER A N 1
ATOM 2134 C CA . SER A 1 269 ? 18.532 -3.450 9.236 1.00 48.41 269 SER A CA 1
ATOM 2135 C C . SER A 1 269 ? 18.552 -1.918 9.137 1.00 48.41 269 SER A C 1
ATOM 2137 O O . SER A 1 269 ? 18.658 -1.232 10.154 1.00 48.41 269 SER A O 1
ATOM 2139 N N . SER A 1 270 ? 18.308 -1.375 7.938 1.00 47.91 270 SER A N 1
ATOM 2140 C CA . SER A 1 270 ? 18.216 0.072 7.689 1.00 47.91 270 SER A CA 1
ATOM 2141 C C . SER A 1 270 ? 16.971 0.703 8.319 1.00 47.91 270 SER A C 1
ATOM 2143 O O . SER A 1 270 ? 17.055 1.765 8.933 1.00 47.91 270 SER A O 1
ATOM 2145 N N . ALA A 1 271 ? 15.816 0.037 8.229 1.00 45.47 271 ALA A N 1
ATOM 2146 C CA . ALA A 1 271 ? 14.570 0.503 8.818 1.00 45.47 271 ALA A CA 1
ATOM 2147 C C . ALA A 1 271 ? 14.647 0.470 10.336 1.00 45.47 271 ALA A C 1
ATOM 2149 O O . ALA A 1 271 ? 14.214 1.427 10.942 1.00 45.47 271 ALA A O 1
ATOM 2150 N N . SER A 1 272 ? 15.223 -0.552 10.976 1.00 47.66 272 SER A N 1
ATOM 2151 C CA . SER A 1 272 ? 15.350 -0.582 12.441 1.00 47.66 272 SER A CA 1
ATOM 2152 C C . SER A 1 272 ? 16.231 0.563 12.941 1.00 47.66 272 SER A C 1
ATOM 2154 O O . SER A 1 272 ? 15.835 1.258 13.871 1.00 47.66 272 SER A O 1
ATOM 2156 N N . ILE A 1 273 ? 17.368 0.825 12.286 1.00 50.44 273 ILE A N 1
ATOM 2157 C CA . ILE A 1 273 ? 18.260 1.946 12.627 1.00 50.44 273 ILE A CA 1
ATOM 2158 C C . ILE A 1 273 ? 17.546 3.298 12.445 1.00 50.44 273 ILE A C 1
ATOM 2160 O O . ILE A 1 273 ? 17.604 4.153 13.329 1.00 50.44 273 ILE A O 1
ATOM 2164 N N . LEU A 1 274 ? 16.810 3.481 11.346 1.00 50.16 274 LEU A N 1
ATOM 2165 C CA . LEU A 1 274 ? 16.062 4.714 11.074 1.00 50.16 274 LEU A CA 1
ATOM 2166 C C . LEU A 1 274 ? 14.787 4.862 11.920 1.00 50.16 274 LEU A C 1
ATOM 2168 O O . LEU A 1 274 ? 14.441 5.973 12.311 1.00 50.16 274 LEU A O 1
ATOM 2172 N N . LEU A 1 275 ? 14.109 3.763 12.253 1.00 51.94 275 LEU A N 1
ATOM 2173 C CA . LEU A 1 275 ? 12.927 3.722 13.119 1.00 51.94 275 LEU A CA 1
ATOM 2174 C C . LEU A 1 275 ? 13.288 4.215 14.521 1.00 51.94 275 LEU A C 1
ATOM 2176 O O . LEU A 1 275 ? 12.571 5.038 15.079 1.00 51.94 275 LEU A O 1
ATOM 2180 N N . PHE A 1 276 ? 14.437 3.800 15.062 1.00 50.69 276 PHE A N 1
ATOM 2181 C CA . PHE A 1 276 ? 14.924 4.321 16.342 1.00 50.69 276 PHE A CA 1
ATOM 2182 C C . PHE A 1 276 ? 15.349 5.798 16.276 1.00 50.69 276 PHE A C 1
ATOM 2184 O O . PHE A 1 276 ? 15.216 6.506 17.275 1.00 50.69 276 PHE A O 1
ATOM 2191 N N . ALA A 1 277 ? 15.837 6.271 15.126 1.00 50.25 277 ALA A N 1
ATOM 2192 C CA . ALA A 1 277 ? 16.351 7.631 14.963 1.00 50.25 277 ALA A CA 1
ATOM 2193 C C . ALA A 1 277 ? 15.289 8.679 14.584 1.00 50.25 277 ALA A C 1
ATOM 2195 O O . ALA A 1 277 ? 15.521 9.864 14.806 1.00 50.25 277 ALA A O 1
ATOM 2196 N N . HIS A 1 278 ? 14.176 8.289 13.954 1.00 48.94 278 HIS A N 1
ATOM 2197 C CA . HIS A 1 278 ? 13.204 9.231 13.372 1.00 48.94 278 HIS A CA 1
ATOM 2198 C C . HIS A 1 278 ? 11.768 9.051 13.872 1.00 48.94 278 HIS A C 1
ATOM 2200 O O . HIS A 1 278 ? 10.916 9.865 13.518 1.00 48.94 278 HIS A O 1
ATOM 2206 N N . VAL A 1 279 ? 11.456 8.016 14.661 1.00 50.72 279 VAL A N 1
ATOM 2207 C CA . VAL A 1 279 ? 10.137 7.903 15.319 1.00 50.72 279 VAL A CA 1
ATOM 2208 C C . VAL A 1 279 ? 10.078 8.726 16.620 1.00 50.72 279 VAL A C 1
ATOM 2210 O O . VAL A 1 279 ? 8.986 9.123 17.013 1.00 50.72 279 VAL A O 1
ATOM 2213 N N . LYS A 1 280 ? 11.225 9.061 17.232 1.00 45.59 280 LYS A N 1
ATOM 2214 C CA . LYS A 1 280 ? 11.328 10.097 18.280 1.00 45.59 280 LYS A CA 1
ATOM 2215 C C . LYS A 1 280 ? 11.216 11.491 17.670 1.00 45.59 280 LYS A C 1
ATOM 2217 O O . LYS A 1 280 ? 10.441 12.299 18.218 1.00 45.59 280 LYS A O 1
#